Protein AF-0000000087147396 (afdb_homodimer)

InterPro domains:
  IPR011051 RmlC-like cupin domain superfamily [SSF51182] (15-104)
  IPR013096 Cupin 2, conserved barrel [PF07883] (33-96)
  IPR014710 RmlC-like jelly roll fold [G3DSA:2.60.120.10] (2-107)
  IPR052535 Bacilysin biosynthesis H2HPP isomerase [PTHR40112] (6-110)

Radius of gyration: 16.82 Å; Cα contacts (8 Å, |Δi|>4): 663; chains: 2; bounding box: 33×48×41 Å

Sequence (226 aa):
MRRISDETADGDEVADGVYLADLASGERASMKHWRVEPGATLPVHRHDNEQIGYMIRGTLTAITEDEEVTLRPGDSYLFTSDELHGAENRGDEPAVGIGVLSPPRSEPDWKQSMRRISDETADGDEVADGVYLADLASGERASMKHWRVEPGATLPVHRHDNEQIGYMIRGTLTAITEDEEVTLRPGDSYLFTSDELHGAENRGDEPAVGIGVLSPPRSEPDWKQS

Nearest PDB structures (foldseek):
  9bwf-assembly1_A  TM=9.672E-01  e=4.923E-10  metagenome
  5wse-assembly1_D  TM=9.258E-01  e=8.761E-10  Thermotoga maritima MSB8
  8hjx-assembly1_B  TM=9.248E-01  e=7.104E-10  Thermotoga maritima MSB8
  7zyb-assembly1_A  TM=9.301E-01  e=3.248E-09  Bacteroides eggerthii DSM 20697
  2pfw-assembly1_B  TM=8.927E-01  e=4.687E-09  Shewanella frigidimarina NCIMB 400

Solvent-accessible surface area (backbone atoms only — not comparable to full-atom values): 11267 Å² total; per-residue (Å²): 122,47,77,33,41,59,84,75,33,68,63,41,75,67,41,75,52,27,32,42,18,67,44,31,66,60,90,57,31,21,31,33,40,38,38,32,30,52,71,20,53,48,71,71,45,65,45,79,37,29,35,41,34,41,32,64,37,45,41,37,34,37,35,42,89,85,46,74,44,81,42,39,56,44,25,19,27,30,40,55,58,56,46,54,38,27,32,35,18,84,48,89,48,54,20,31,33,39,37,33,23,35,53,49,64,78,78,73,64,71,61,77,104,122,47,76,33,41,59,85,76,34,68,62,43,75,67,40,73,52,27,33,42,18,68,47,31,66,59,89,58,32,22,33,32,38,37,38,32,33,52,69,20,54,47,72,73,44,66,46,80,36,29,35,42,34,39,31,66,36,47,40,35,34,37,35,44,88,87,47,75,45,82,42,39,56,45,26,19,28,30,39,56,55,55,46,54,37,26,32,34,18,86,49,89,49,55,20,32,33,40,38,34,23,34,52,46,65,73,78,72,64,71,60,75,106

Foldseek 3Di:
DDFDDPVPFDWDDLFDQKTKTWTDADQWKTKIKIKHAAFGKFDKDFAQWKKKKAWQQAWKWKDFPVDIDIDHHGDMDIDHHGTIIMMHRNDHGMTIIMMMITPYDDDDVVSVD/DDFDDPVPFDWDDLFDQKTWTWTDADQWKTKIKIKHAAFGKFDKDFAQWKKKKAWQQAWKWKDFPVDIDIDHHGDMDIDHHGTIIMMHRNDHGMTIIMMMITPYDDDDVSSVD

pLDDT: mean 93.17, std 12.56, range [31.31, 98.94]

Organism: NCBI:txid1816183

Secondary structure (DSSP, 8-state):
-EEEETTTSPPEEEETTEEEEEEEE-SS-EEEEEEE-TT-EEEEE--SSEEEEEEEES-EEEEESS-EEEE-TTEEEEEPTT--EEEE--SSS-EEEEEEEES---S-GGGG-/-EEEETTTSPPEEEETTEEEEEEEE-SS-EEEEEEE-TT-EEEEE--SSEEEEEEEES-EEEEESS-EEEE-TTEEEEEPTT--EEEE--SSS-EEEEEEEES---S-GGGG-

Structure (mmCIF, N/CA/C/O backbo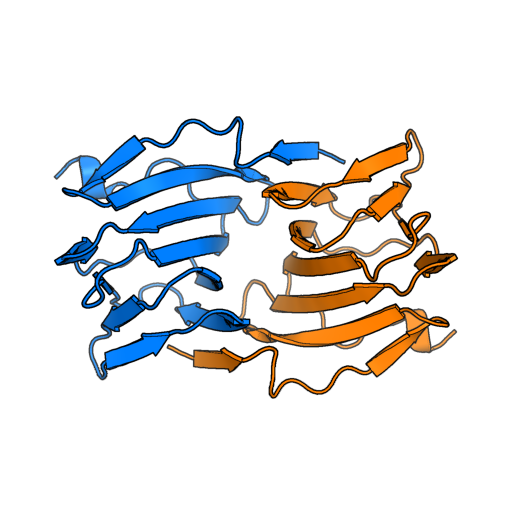ne):
data_AF-0000000087147396-model_v1
#
loop_
_entity.id
_entity.type
_entity.pdbx_description
1 polymer 'Cupin domain-containing protein'
#
loop_
_atom_site.group_PDB
_atom_site.id
_atom_site.type_symbol
_atom_site.label_atom_id
_atom_site.label_alt_id
_atom_site.label_comp_id
_atom_site.label_asym_id
_atom_site.label_entity_id
_atom_site.label_seq_id
_atom_site.pdbx_PDB_ins_code
_atom_site.Cartn_x
_atom_site.Cartn_y
_atom_site.Cartn_z
_atom_site.occupancy
_atom_site.B_iso_or_equiv
_atom_site.auth_seq_id
_atom_site.auth_comp_id
_atom_site.auth_asym_id
_atom_site.auth_atom_id
_atom_site.pdbx_PDB_model_num
ATOM 1 N N . MET A 1 1 ? -9.75 -14.055 -2.354 1 92.81 1 MET A N 1
ATOM 2 C CA . MET A 1 1 ? -9.227 -12.734 -2.693 1 92.81 1 MET A CA 1
ATOM 3 C C . MET A 1 1 ? -10.359 -11.719 -2.812 1 92.81 1 MET A C 1
ATOM 5 O O . MET A 1 1 ? -11.438 -12.031 -3.322 1 92.81 1 MET A O 1
ATOM 9 N N . ARG A 1 2 ? -10.172 -10.508 -2.266 1 93.62 2 ARG A N 1
ATOM 10 C CA . ARG A 1 2 ? -11.062 -9.367 -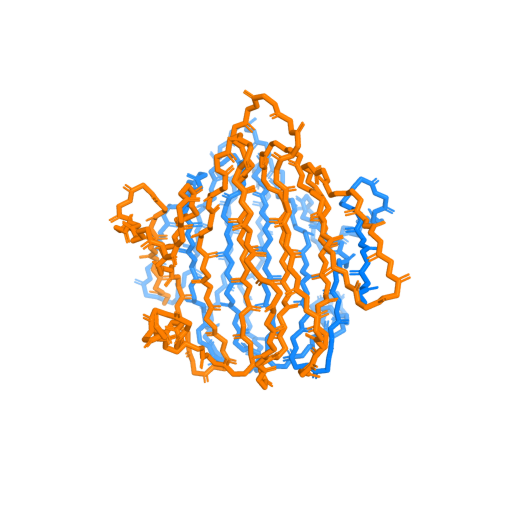2.457 1 93.62 2 ARG A CA 1
ATOM 11 C C . ARG A 1 2 ? -10.352 -8.242 -3.205 1 93.62 2 ARG A C 1
ATOM 13 O O . ARG A 1 2 ? -9.195 -7.926 -2.91 1 93.62 2 ARG A O 1
ATOM 20 N N . ARG A 1 3 ? -11.047 -7.703 -4.242 1 96.06 3 ARG A N 1
ATOM 21 C CA . ARG A 1 3 ? -10.469 -6.645 -5.066 1 96.06 3 ARG A CA 1
ATOM 22 C C . ARG A 1 3 ? -11.32 -5.383 -5.012 1 96.06 3 ARG A C 1
ATOM 24 O O . ARG A 1 3 ? -12.547 -5.449 -5.102 1 96.06 3 ARG A O 1
ATOM 31 N N . ILE A 1 4 ? -10.742 -4.25 -4.848 1 96 4 ILE A N 1
ATOM 32 C CA . ILE A 1 4 ? -11.391 -2.945 -4.91 1 96 4 ILE A CA 1
ATOM 33 C C . ILE A 1 4 ? -10.531 -1.982 -5.73 1 96 4 ILE A C 1
ATOM 35 O O . ILE A 1 4 ? -9.344 -1.824 -5.461 1 96 4 ILE A O 1
ATOM 39 N N . SER A 1 5 ? -11.094 -1.315 -6.68 1 98 5 SER A N 1
ATOM 40 C CA . SER A 1 5 ? -10.391 -0.345 -7.516 1 98 5 SER A CA 1
ATOM 41 C C . SER A 1 5 ? -10.508 1.063 -6.945 1 98 5 SER A C 1
ATOM 43 O O . SER A 1 5 ? -11.57 1.451 -6.445 1 98 5 SER A O 1
ATOM 45 N N . ASP A 1 6 ? -9.406 1.832 -7.098 1 95.56 6 ASP A N 1
ATOM 46 C CA . ASP A 1 6 ? -9.477 3.211 -6.621 1 95.56 6 ASP A CA 1
ATOM 47 C C . ASP A 1 6 ? -10.367 4.059 -7.531 1 95.56 6 ASP A C 1
ATOM 49 O O . ASP A 1 6 ? -10.812 5.137 -7.137 1 95.56 6 ASP A O 1
ATOM 53 N N . GLU A 1 7 ? -10.664 3.559 -8.711 1 93.81 7 GLU A N 1
ATOM 54 C CA . GLU A 1 7 ? -11.562 4.266 -9.617 1 93.81 7 GLU A CA 1
ATOM 55 C C . GLU A 1 7 ? -13 4.219 -9.117 1 93.81 7 GLU A C 1
ATOM 57 O O . GLU A 1 7 ? -13.781 5.145 -9.359 1 93.81 7 GLU A O 1
ATOM 62 N N . THR A 1 8 ? -13.297 3.107 -8.453 1 90.44 8 THR A N 1
ATOM 63 C CA . THR A 1 8 ? -14.688 2.922 -8.055 1 90.44 8 THR A CA 1
ATOM 64 C C . THR A 1 8 ? -14.883 3.289 -6.582 1 90.44 8 THR A C 1
ATOM 66 O O . THR A 1 8 ? -16.016 3.361 -6.098 1 90.44 8 THR A O 1
ATOM 69 N N . ALA A 1 9 ? -13.789 3.406 -5.891 1 89.81 9 ALA A N 1
ATOM 70 C CA . ALA A 1 9 ? -13.891 3.77 -4.477 1 89.81 9 ALA A CA 1
ATOM 71 C C . ALA A 1 9 ? -14.336 5.219 -4.316 1 89.81 9 ALA A C 1
ATOM 73 O O . ALA A 1 9 ? -13.812 6.113 -4.988 1 89.81 9 ALA A O 1
ATOM 74 N N . ASP A 1 10 ? -15.344 5.48 -3.586 1 85.62 10 ASP A N 1
ATOM 75 C CA . ASP A 1 10 ? -15.844 6.824 -3.322 1 85.62 10 ASP A CA 1
ATOM 76 C C . ASP A 1 10 ? -14.969 7.547 -2.301 1 85.62 10 ASP A C 1
ATOM 78 O O . ASP A 1 10 ? -14.852 7.109 -1.153 1 85.62 10 ASP A O 1
ATOM 82 N N . GLY A 1 11 ? -14.414 8.602 -2.756 1 90.31 11 GLY A N 1
ATOM 83 C CA . GLY A 1 11 ? -13.617 9.398 -1.835 1 90.31 11 GLY A CA 1
ATOM 84 C C . GLY A 1 11 ? -14.422 10.438 -1.086 1 90.31 11 GLY A C 1
ATOM 85 O O . GLY A 1 11 ? -15.344 11.039 -1.646 1 90.31 11 GLY A O 1
ATOM 86 N N . ASP A 1 12 ? -14.195 10.555 0.218 1 92.25 12 ASP A N 1
ATOM 87 C CA . ASP A 1 12 ? -14.773 11.617 1.041 1 92.25 12 ASP A CA 1
ATOM 88 C C . ASP A 1 12 ? -13.75 12.711 1.326 1 92.25 12 ASP A C 1
ATOM 90 O O . ASP A 1 12 ? -12.586 12.422 1.601 1 92.25 12 ASP A O 1
ATOM 94 N N . GLU A 1 13 ? -14.219 13.922 1.196 1 94.19 13 GLU A N 1
ATOM 95 C CA . GLU A 1 13 ? -13.352 15.008 1.635 1 94.19 13 GLU A CA 1
ATOM 96 C C . GLU A 1 13 ? -13.266 15.07 3.158 1 94.19 13 GLU A C 1
ATOM 98 O O . GLU A 1 13 ? -14.273 15.305 3.832 1 94.19 13 GLU A O 1
ATOM 103 N N . VAL A 1 14 ? -12.141 14.914 3.713 1 91.44 14 VAL A N 1
ATOM 104 C CA . VAL A 1 14 ? -11.992 14.805 5.16 1 91.44 14 VAL A CA 1
ATOM 105 C C . VAL A 1 14 ? -11.406 16.094 5.719 1 91.44 14 VAL A C 1
ATOM 107 O O . VAL A 1 14 ? -11.406 16.312 6.934 1 91.44 14 VAL A O 1
ATOM 110 N N . ALA A 1 15 ? -10.836 16.906 4.961 1 92.81 15 ALA A N 1
ATOM 111 C CA . ALA A 1 15 ? -10.367 18.281 5.16 1 92.81 15 ALA A CA 1
ATOM 112 C C . ALA A 1 15 ? -10.391 19.062 3.85 1 92.81 15 ALA A C 1
ATOM 114 O O . ALA A 1 15 ? -10.508 18.469 2.77 1 92.81 15 ALA A O 1
ATOM 115 N N . ASP A 1 16 ? -10.391 20.312 3.938 1 95.5 16 ASP A N 1
ATOM 116 C CA . ASP A 1 16 ? -10.43 21.109 2.715 1 95.5 16 ASP A CA 1
ATOM 117 C C . ASP A 1 16 ? -9.352 20.656 1.731 1 95.5 16 ASP A C 1
ATOM 119 O O . ASP A 1 16 ? -8.156 20.797 2.012 1 95.5 16 ASP A O 1
ATOM 123 N N . GLY A 1 17 ? -9.75 20 0.64 1 97.19 17 GLY A N 1
ATOM 124 C CA . GLY A 1 17 ? -8.82 19.609 -0.401 1 97.19 17 GLY A CA 1
ATOM 125 C C . GLY A 1 17 ? -8.133 18.281 -0.116 1 97.19 17 GLY A C 1
ATOM 126 O O . GLY A 1 17 ? -7.156 17.922 -0.774 1 97.19 17 GLY A O 1
ATOM 127 N N . VAL A 1 18 ? -8.586 17.594 0.923 1 96.88 18 VAL A N 1
ATOM 128 C CA . VAL A 1 18 ? -8.031 16.297 1.281 1 96.88 18 VAL A CA 1
ATOM 129 C C . VAL A 1 18 ? -9.102 15.227 1.161 1 96.88 18 VAL A C 1
ATOM 131 O O . VAL A 1 18 ? -10.148 15.305 1.811 1 96.88 18 VAL A O 1
ATOM 134 N N . TYR A 1 19 ? -8.836 14.242 0.351 1 95.81 19 TYR A N 1
ATOM 135 C CA . TYR A 1 19 ? -9.805 13.188 0.075 1 95.81 19 TYR A CA 1
ATOM 136 C C . TYR A 1 19 ? -9.266 11.828 0.493 1 95.81 19 TYR A C 1
ATOM 138 O O . TYR A 1 19 ? -8.078 11.539 0.317 1 95.81 19 TYR A O 1
ATOM 146 N N . LEU A 1 20 ? -10.156 11.008 1.027 1 95.81 20 LEU A N 1
ATOM 147 C CA . LEU A 1 20 ? -9.828 9.656 1.482 1 95.81 20 LEU A CA 1
ATOM 148 C C . LEU A 1 20 ? -10.867 8.656 0.994 1 95.81 20 LEU A C 1
ATOM 150 O O . LEU A 1 20 ? -12.07 8.922 1.041 1 95.81 20 LEU A O 1
ATOM 154 N N . ALA A 1 21 ? -10.43 7.598 0.416 1 95.5 21 ALA A N 1
ATOM 155 C CA . ALA A 1 21 ? -11.297 6.5 0.008 1 95.5 21 ALA A CA 1
ATOM 156 C C . ALA A 1 21 ? -10.844 5.18 0.622 1 95.5 21 ALA A C 1
ATOM 158 O O . ALA A 1 21 ? -9.641 4.91 0.71 1 95.5 21 ALA A O 1
ATOM 159 N N . ASP A 1 22 ? -11.797 4.387 1.003 1 95.5 22 ASP A N 1
ATOM 160 C CA . ASP A 1 22 ? -11.492 3.049 1.493 1 95.5 22 ASP A CA 1
ATOM 161 C C . ASP A 1 22 ? -11.172 2.102 0.339 1 95.5 22 ASP A C 1
ATOM 163 O O . ASP A 1 22 ? -11.914 2.043 -0.646 1 95.5 22 ASP A O 1
ATOM 167 N N . LEU A 1 23 ? -10.094 1.388 0.467 1 97 23 LEU A N 1
ATOM 168 C CA . LEU A 1 23 ? -9.773 0.309 -0.46 1 97 23 LEU A CA 1
ATOM 169 C C . LEU A 1 23 ? -9.805 -1.043 0.246 1 97 23 LEU A C 1
ATOM 171 O O . LEU A 1 23 ? -10.711 -1.308 1.044 1 97 23 LEU A O 1
ATOM 175 N N . ALA A 1 24 ? -8.953 -1.995 -0.121 1 97.06 24 ALA A N 1
ATOM 176 C CA . ALA A 1 24 ? -8.977 -3.332 0.468 1 97.06 24 ALA A CA 1
ATOM 177 C C . ALA A 1 24 ? -8.758 -3.27 1.978 1 97.06 24 ALA A C 1
ATOM 179 O O . ALA A 1 24 ? -7.902 -2.527 2.459 1 97.06 24 ALA A O 1
ATOM 180 N N . SER A 1 25 ? -9.547 -4 2.729 1 96.31 25 SER A N 1
ATOM 181 C CA . SER A 1 25 ? -9.492 -4.051 4.184 1 96.31 25 SER A CA 1
ATOM 182 C C . SER A 1 25 ? -9.625 -5.48 4.695 1 96.31 25 SER A C 1
ATOM 184 O O . SER A 1 25 ? -10.5 -6.227 4.246 1 96.31 25 SER A O 1
ATOM 186 N N . GLY A 1 26 ? -8.695 -5.832 5.555 1 96.88 26 GLY A N 1
ATOM 187 C CA . GLY A 1 26 ? -8.742 -7.145 6.18 1 96.88 26 GLY A CA 1
ATOM 188 C C . GLY A 1 26 ? -8.867 -7.082 7.691 1 96.88 26 GLY A C 1
ATOM 189 O O . GLY A 1 26 ? -9.359 -6.094 8.234 1 96.88 26 GLY A O 1
ATOM 190 N N . GLU A 1 27 ? -8.555 -8.156 8.344 1 96.62 27 GLU A N 1
ATOM 191 C CA . GLU A 1 27 ? -8.656 -8.258 9.797 1 96.62 27 GLU A CA 1
ATOM 192 C C . GLU A 1 27 ? -7.477 -7.562 10.477 1 96.62 27 GLU A C 1
ATOM 194 O O . GLU A 1 27 ? -7.602 -7.07 11.602 1 96.62 27 GLU A O 1
ATOM 199 N N . ARG A 1 28 ? -6.371 -7.41 9.773 1 97.62 28 ARG A N 1
ATOM 200 C CA . ARG A 1 28 ? -5.148 -6.961 10.43 1 97.62 28 ARG A CA 1
ATOM 201 C C . ARG A 1 28 ? -4.746 -5.57 9.945 1 97.62 28 ARG A C 1
ATOM 203 O O . ARG A 1 28 ? -4.031 -4.848 10.641 1 97.62 28 ARG A O 1
ATOM 210 N N . ALA A 1 29 ? -5.203 -5.191 8.805 1 97.62 29 ALA A N 1
ATOM 211 C CA . ALA A 1 29 ? -4.859 -3.893 8.234 1 97.62 29 ALA A CA 1
ATOM 212 C C . ALA A 1 29 ? -5.93 -3.43 7.242 1 97.62 29 ALA A C 1
ATOM 214 O O . ALA A 1 29 ? -6.738 -4.23 6.773 1 97.62 29 ALA A O 1
ATOM 215 N N . SER A 1 30 ? -5.973 -2.16 6.988 1 97.62 30 SER A N 1
ATOM 216 C CA . SER A 1 30 ? -6.844 -1.576 5.973 1 97.62 30 SER A CA 1
ATOM 217 C C . SER A 1 30 ? -6.09 -0.555 5.121 1 97.62 30 SER A C 1
ATOM 219 O O . SER A 1 30 ? -5.242 0.178 5.633 1 97.62 30 SER A O 1
ATOM 221 N N . MET A 1 31 ? -6.441 -0.535 3.824 1 97.88 31 MET A N 1
ATOM 222 C CA . MET A 1 31 ? -5.797 0.386 2.893 1 97.88 31 MET A CA 1
ATOM 223 C C . MET A 1 31 ? -6.719 1.553 2.555 1 97.88 31 MET A C 1
ATOM 225 O O . MET A 1 31 ? -7.91 1.358 2.322 1 97.88 31 MET A O 1
ATOM 229 N N . LYS A 1 32 ? -6.117 2.693 2.521 1 97.19 32 LYS A N 1
ATOM 230 C CA . LYS A 1 32 ? -6.789 3.908 2.07 1 97.19 32 LYS A CA 1
ATOM 231 C C . LYS A 1 32 ? -6.09 4.504 0.854 1 97.19 32 LYS A C 1
ATOM 233 O O . LYS A 1 32 ? -4.863 4.449 0.748 1 97.19 32 LYS A O 1
ATOM 238 N N . HIS A 1 33 ? -6.895 5.004 -0.01 1 97.38 33 HIS A N 1
ATOM 239 C CA . HIS A 1 33 ? -6.43 5.887 -1.072 1 97.38 33 HIS A CA 1
ATOM 240 C C . HIS A 1 33 ? -6.637 7.352 -0.701 1 97.38 33 HIS A C 1
ATOM 242 O O . HIS A 1 33 ? -7.734 7.742 -0.294 1 97.38 33 HIS A O 1
ATOM 248 N N . TRP A 1 34 ? -5.594 8.133 -0.804 1 97.31 34 TRP A N 1
ATOM 249 C CA . TRP A 1 34 ? -5.77 9.539 -0.462 1 97.31 34 TRP A CA 1
ATOM 250 C C . TRP A 1 34 ? -5.285 10.438 -1.595 1 97.31 34 TRP A C 1
ATOM 252 O O . TRP A 1 34 ? -4.406 10.055 -2.371 1 97.31 34 TRP A O 1
ATOM 262 N N . ARG A 1 35 ? -5.84 11.555 -1.658 1 98.06 35 ARG A N 1
ATOM 263 C CA . ARG A 1 35 ? -5.504 12.633 -2.588 1 98.06 35 ARG A CA 1
ATOM 264 C C . ARG A 1 35 ? -5.5 13.984 -1.883 1 98.06 35 ARG A C 1
ATOM 266 O O . ARG A 1 35 ? -6.453 14.328 -1.181 1 98.06 35 ARG A O 1
ATOM 273 N N . VAL A 1 36 ? -4.473 14.695 -2.02 1 98.31 36 VAL A N 1
ATOM 274 C CA . VAL A 1 36 ? -4.32 16.031 -1.435 1 98.31 36 VAL A CA 1
ATOM 275 C C . VAL A 1 36 ? -4.133 17.062 -2.541 1 98.31 36 VAL A C 1
ATOM 277 O O . VAL A 1 36 ? -3.145 17.016 -3.279 1 98.31 36 VAL A O 1
ATOM 280 N N . GLU A 1 37 ? -5.027 18 -2.652 1 98.69 37 GLU A N 1
ATOM 281 C CA . GLU A 1 37 ? -4.992 19.016 -3.701 1 98.69 37 GLU A CA 1
ATOM 282 C C . GLU A 1 37 ? -3.871 20.031 -3.457 1 98.69 37 GLU A C 1
ATOM 284 O O . GLU A 1 37 ? -3.391 20.172 -2.33 1 98.69 37 GLU A O 1
ATOM 289 N N . PRO A 1 38 ? -3.471 20.672 -4.559 1 98.81 38 PRO A N 1
ATOM 290 C CA . PRO A 1 38 ? -2.471 21.734 -4.379 1 98.81 38 PRO A CA 1
ATOM 291 C C . PRO A 1 38 ? -2.863 22.75 -3.301 1 98.81 38 PRO A C 1
ATOM 293 O O . PRO A 1 38 ? -4 23.219 -3.283 1 98.81 38 PRO A O 1
ATOM 296 N N . GLY A 1 39 ? -1.974 22.953 -2.381 1 98.56 39 GLY A N 1
ATOM 297 C CA . GLY A 1 39 ? -2.193 23.953 -1.349 1 98.56 39 GLY A CA 1
ATOM 298 C C . GLY A 1 39 ? -2.916 23.406 -0.132 1 98.56 39 GLY A C 1
ATOM 299 O O . GLY A 1 39 ? -2.992 24.078 0.903 1 98.56 39 GLY A O 1
ATOM 300 N N . ALA A 1 40 ? -3.455 22.234 -0.18 1 98.38 40 ALA A N 1
ATOM 301 C CA . ALA A 1 40 ? -4.23 21.656 0.915 1 98.38 40 ALA A CA 1
ATOM 302 C C . ALA A 1 40 ? -3.312 21.094 1.999 1 98.38 40 ALA A C 1
ATOM 304 O O . ALA A 1 40 ? -2.154 20.766 1.734 1 98.38 40 ALA A O 1
ATOM 305 N N . THR A 1 41 ? -3.834 21 3.195 1 96.44 41 THR A N 1
ATOM 306 C CA . THR A 1 41 ? -3.104 20.516 4.367 1 96.44 41 THR A CA 1
ATOM 307 C C . THR A 1 41 ? -3.889 19.422 5.086 1 96.44 41 THR A C 1
ATOM 309 O O . THR A 1 41 ? -5.09 19.562 5.316 1 96.44 41 THR A O 1
ATOM 312 N N . LEU A 1 42 ? -3.209 18.297 5.309 1 94.5 42 LEU A N 1
ATOM 313 C CA . LEU A 1 42 ? -3.693 17.344 6.297 1 94.5 42 LEU A CA 1
ATOM 314 C C . LEU A 1 42 ? -3.268 17.75 7.703 1 94.5 42 LEU A C 1
ATOM 316 O O . LEU A 1 42 ? -2.074 17.781 8.008 1 94.5 42 LEU A O 1
ATOM 320 N N . PRO A 1 43 ? -4.223 18.047 8.547 1 91.5 43 PRO A N 1
ATOM 321 C CA . PRO A 1 43 ? -3.857 18.531 9.883 1 91.5 43 PRO A CA 1
ATOM 322 C C . PRO A 1 43 ? -3.047 17.5 10.672 1 91.5 43 PRO A C 1
ATOM 324 O O . PRO A 1 43 ? -3.273 16.297 10.547 1 91.5 43 PRO A O 1
ATOM 327 N N . VAL A 1 44 ? -2.209 18.016 11.477 1 92.75 44 VAL A N 1
ATOM 328 C CA . VAL A 1 44 ? -1.421 17.156 12.352 1 92.75 44 VAL A CA 1
ATOM 329 C C . VAL A 1 44 ? -2.344 16.422 13.32 1 92.75 44 VAL A C 1
ATOM 331 O O . VAL A 1 44 ? -3.238 17.031 13.914 1 92.75 44 VAL A O 1
ATOM 334 N N . HIS A 1 45 ? -2.15 15.125 13.469 1 92.69 45 HIS A N 1
ATOM 335 C CA . HIS A 1 45 ? -2.955 14.258 14.32 1 92.69 45 HIS A CA 1
ATOM 336 C C . HIS A 1 45 ? -2.17 13.023 14.742 1 92.69 45 HIS A C 1
ATOM 338 O O . HIS A 1 45 ? -1.007 12.859 14.367 1 92.69 45 HIS A O 1
ATOM 344 N N . ARG A 1 46 ? -2.781 12.234 15.609 1 92.31 46 ARG A N 1
ATOM 345 C CA . ARG A 1 46 ? -2.191 10.953 15.969 1 92.31 46 ARG A CA 1
ATOM 346 C C . ARG A 1 46 ? -3.264 9.875 16.078 1 92.31 46 ARG A C 1
ATOM 348 O O . ARG A 1 46 ? -4.449 10.18 16.234 1 92.31 46 ARG A O 1
ATOM 355 N N . HIS A 1 47 ? -2.875 8.75 15.891 1 92.81 47 HIS A N 1
ATOM 356 C CA . HIS A 1 47 ? -3.715 7.574 16.078 1 92.81 47 HIS A CA 1
ATOM 357 C C . HIS A 1 47 ? -2.885 6.363 16.5 1 92.81 47 HIS A C 1
ATOM 359 O O . HIS A 1 47 ? -1.657 6.375 16.375 1 92.81 47 HIS A O 1
ATOM 365 N N . ASP A 1 48 ? -3.6 5.359 17.062 1 94.06 48 ASP A N 1
ATOM 366 C CA . ASP A 1 48 ? -2.914 4.195 17.609 1 94.06 48 ASP A CA 1
ATOM 367 C C . ASP A 1 48 ? -2.473 3.238 16.5 1 94.06 48 ASP A C 1
ATOM 369 O O . ASP A 1 48 ? -1.691 2.316 16.75 1 94.06 48 ASP A O 1
ATOM 373 N N . ASN A 1 49 ? -2.832 3.475 15.32 1 96.56 49 ASN A N 1
ATOM 374 C CA . ASN A 1 49 ? -2.457 2.615 14.203 1 96.56 49 ASN A CA 1
ATOM 375 C C . ASN A 1 49 ? -1.023 2.879 13.75 1 96.56 49 ASN A C 1
ATOM 377 O O . ASN A 1 49 ? -0.565 4.023 13.758 1 96.56 49 ASN A O 1
ATOM 381 N N . GLU A 1 50 ? -0.361 1.826 13.477 1 97.88 50 GLU A N 1
ATOM 382 C CA . GLU A 1 50 ? 0.809 1.964 12.609 1 97.88 50 GLU A CA 1
ATOM 383 C C . GLU A 1 50 ? 0.401 2.244 11.172 1 97.88 50 GLU A C 1
ATOM 385 O O . GLU A 1 50 ? -0.538 1.632 10.656 1 97.88 50 GLU A O 1
ATOM 390 N N . GLN A 1 51 ? 1.04 3.186 10.562 1 97.94 51 GLN A N 1
ATOM 391 C CA . GLN A 1 51 ? 0.68 3.539 9.195 1 97.94 51 GLN A CA 1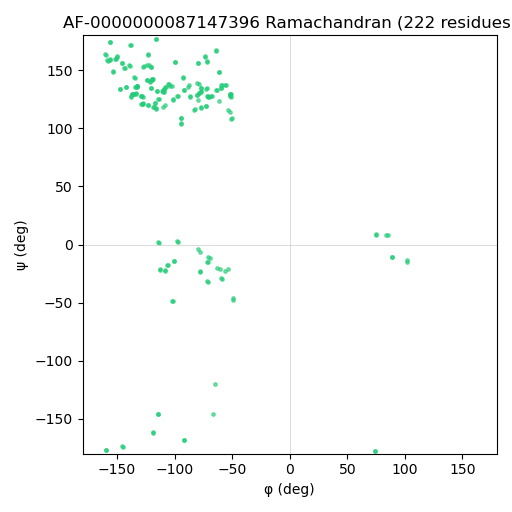
ATOM 392 C C . GLN A 1 51 ? 1.88 3.414 8.266 1 97.94 51 GLN A C 1
ATOM 394 O O . GLN A 1 51 ? 2.914 4.047 8.484 1 97.94 51 GLN A O 1
ATOM 399 N N . ILE A 1 52 ? 1.802 2.549 7.234 1 98.56 52 ILE A N 1
ATOM 400 C CA . ILE A 1 52 ? 2.762 2.428 6.145 1 98.56 52 ILE A CA 1
ATOM 401 C C . ILE A 1 52 ? 2.145 2.961 4.852 1 98.56 52 ILE A C 1
ATOM 403 O O . ILE A 1 52 ? 1 2.641 4.523 1 98.56 52 ILE A O 1
ATOM 407 N N . GLY A 1 53 ? 2.891 3.783 4.109 1 98.75 53 GLY A N 1
ATOM 408 C CA . GLY A 1 53 ? 2.314 4.379 2.916 1 98.75 53 GLY A CA 1
ATOM 409 C C . GLY A 1 53 ? 3.273 4.406 1.74 1 98.75 53 GLY A C 1
ATOM 410 O O . GLY A 1 53 ? 4.434 4.02 1.871 1 98.75 53 GLY A O 1
ATOM 411 N N . TYR A 1 54 ? 2.764 4.777 0.615 1 98.94 54 TYR A N 1
ATOM 412 C CA . TYR A 1 54 ? 3.479 4.812 -0.655 1 98.94 54 TYR A CA 1
ATOM 413 C C . TYR A 1 54 ? 2.963 5.945 -1.539 1 98.94 54 TYR A C 1
ATOM 415 O O . TYR A 1 54 ? 1.751 6.125 -1.679 1 98.94 54 TYR A O 1
ATOM 423 N N . MET A 1 55 ? 3.879 6.719 -2.145 1 98.94 55 MET A N 1
ATOM 424 C CA . MET A 1 55 ? 3.545 7.82 -3.045 1 98.94 55 MET A CA 1
ATOM 425 C C . MET A 1 55 ? 3.357 7.316 -4.473 1 98.94 55 MET A C 1
ATOM 427 O O . MET A 1 55 ? 4.23 6.641 -5.016 1 98.94 55 MET A O 1
ATOM 431 N N . ILE A 1 56 ? 2.238 7.66 -5.031 1 98.56 56 ILE A N 1
ATOM 432 C CA . ILE A 1 56 ? 1.925 7.215 -6.387 1 98.56 56 ILE A CA 1
ATOM 433 C C . ILE A 1 56 ? 2.174 8.352 -7.375 1 98.56 56 ILE A C 1
ATOM 435 O O . ILE A 1 56 ? 2.799 8.148 -8.422 1 98.56 56 ILE A O 1
ATOM 439 N N . ARG A 1 57 ? 1.655 9.516 -7.051 1 98.19 57 ARG A N 1
ATOM 440 C CA . ARG A 1 57 ? 1.754 10.68 -7.918 1 98.19 57 ARG A CA 1
ATOM 441 C C . ARG A 1 57 ? 1.936 11.953 -7.098 1 98.19 57 ARG A C 1
ATOM 443 O O . ARG A 1 57 ? 1.424 12.062 -5.984 1 98.19 57 ARG A O 1
ATOM 450 N N . GLY A 1 58 ? 2.619 12.969 -7.727 1 98.5 58 GLY A N 1
ATOM 451 C CA . GLY A 1 58 ? 2.785 14.266 -7.086 1 98.5 58 GLY A CA 1
ATOM 452 C C . GLY A 1 58 ? 3.797 14.25 -5.957 1 98.5 58 GLY A C 1
ATOM 453 O O . GLY A 1 58 ? 4.523 13.266 -5.781 1 98.5 58 GLY A O 1
ATOM 454 N N . THR A 1 59 ? 3.928 15.383 -5.344 1 98.62 59 THR A N 1
ATOM 455 C CA . THR A 1 59 ? 4.844 15.555 -4.223 1 98.62 59 THR A CA 1
ATOM 456 C C . THR A 1 59 ? 4.094 16.016 -2.977 1 98.62 59 THR A C 1
ATOM 458 O O . THR A 1 59 ? 3.148 16.797 -3.068 1 98.62 59 THR A O 1
ATOM 461 N N . LEU A 1 60 ? 4.496 15.469 -1.851 1 98.75 60 LEU A N 1
ATOM 462 C CA . LEU A 1 60 ? 3.861 15.773 -0.574 1 98.75 60 LEU A CA 1
ATOM 463 C C . LEU A 1 60 ? 4.906 16.047 0.501 1 98.75 60 LEU A C 1
ATOM 465 O O . LEU A 1 60 ? 5.91 15.344 0.594 1 98.75 60 LEU A O 1
ATOM 469 N N . THR A 1 61 ? 4.695 17.062 1.258 1 98.69 61 THR A N 1
ATOM 470 C CA . THR A 1 61 ? 5.551 17.312 2.414 1 98.69 61 THR A CA 1
ATOM 471 C C . THR A 1 61 ? 4.945 16.703 3.674 1 98.69 61 THR A C 1
ATOM 4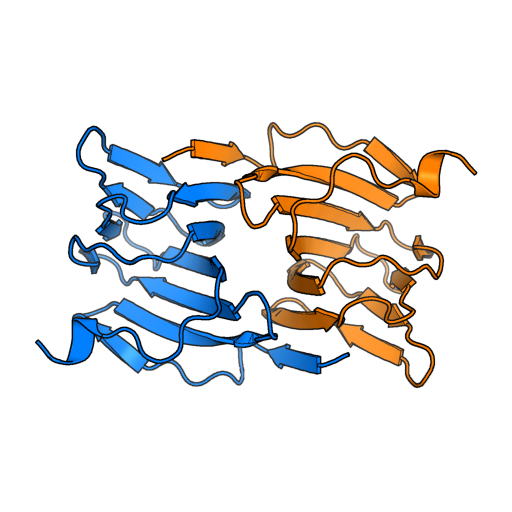73 O O . THR A 1 61 ? 3.912 17.172 4.164 1 98.69 61 THR A O 1
ATOM 476 N N . ALA A 1 62 ? 5.535 15.633 4.188 1 98.44 62 ALA A N 1
ATOM 477 C CA . ALA A 1 62 ? 5.141 15.07 5.477 1 98.44 62 ALA A CA 1
ATOM 478 C C . ALA A 1 62 ? 5.695 15.898 6.633 1 98.44 62 ALA A C 1
ATOM 480 O O . ALA A 1 62 ? 6.871 16.281 6.621 1 98.44 62 ALA A O 1
ATOM 481 N N . ILE A 1 63 ? 4.836 16.141 7.559 1 97.12 63 ILE A N 1
ATOM 482 C CA . ILE A 1 63 ? 5.195 16.953 8.711 1 97.12 63 ILE A CA 1
ATOM 483 C C . ILE A 1 63 ? 5.121 16.125 9.984 1 97.12 63 ILE A C 1
ATOM 485 O O . ILE A 1 63 ? 4.066 15.57 10.312 1 97.12 63 ILE A O 1
ATOM 489 N N . THR A 1 64 ? 6.242 15.961 10.633 1 96.31 64 THR A N 1
ATOM 490 C CA . THR A 1 64 ? 6.277 15.32 11.945 1 96.31 64 THR A CA 1
ATOM 491 C C . THR A 1 64 ? 6.754 16.297 13.016 1 96.31 64 THR A C 1
ATOM 493 O O . THR A 1 64 ? 6.961 17.484 12.734 1 96.31 64 THR A O 1
ATOM 496 N N . GLU A 1 65 ? 6.758 15.82 14.266 1 92.69 65 GLU A N 1
ATOM 497 C CA . GLU A 1 65 ? 7.188 16.688 15.359 1 92.69 65 GLU A CA 1
ATOM 498 C C . GLU A 1 65 ? 8.617 17.172 15.148 1 92.69 65 GLU A C 1
ATOM 500 O O . GLU A 1 65 ? 8.953 18.312 15.477 1 92.69 65 GLU A O 1
ATOM 505 N N . ASP A 1 66 ? 9.38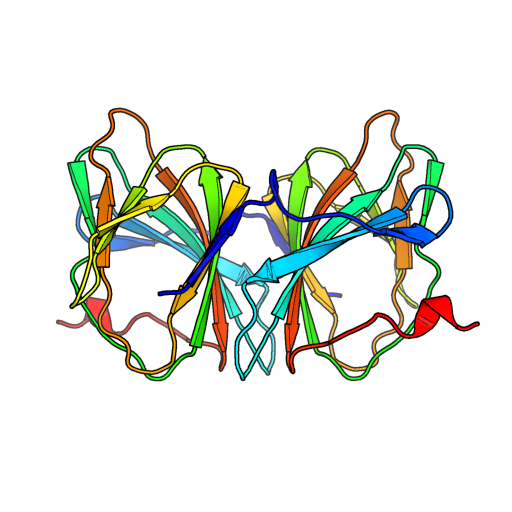3 16.344 14.469 1 90.81 66 ASP A N 1
ATOM 506 C CA . ASP A 1 66 ? 10.812 16.609 14.477 1 90.81 66 ASP A CA 1
ATOM 507 C C . ASP A 1 66 ? 11.289 17.125 13.117 1 90.81 66 ASP A C 1
ATOM 509 O O . ASP A 1 66 ? 12.359 17.719 13.016 1 90.81 66 ASP A O 1
ATOM 513 N N . GLU A 1 67 ? 10.523 16.812 12.125 1 95 67 GLU A N 1
ATOM 514 C CA . GLU A 1 67 ? 11.07 17.125 10.812 1 95 67 GLU A CA 1
ATOM 515 C C . GLU A 1 67 ? 9.969 17.203 9.758 1 95 67 GLU A C 1
ATOM 517 O O . GLU A 1 67 ? 8.828 16.828 10.016 1 95 67 GLU A O 1
ATOM 522 N N . GLU A 1 68 ? 10.352 17.844 8.609 1 96.88 68 GLU A N 1
ATOM 523 C CA . GLU A 1 68 ? 9.586 17.797 7.363 1 96.88 68 GLU A CA 1
ATOM 524 C C . GLU A 1 68 ? 10.32 16.984 6.297 1 96.88 68 GLU A C 1
ATOM 526 O O . GLU A 1 68 ? 11.523 17.172 6.09 1 96.88 68 GLU A O 1
ATOM 531 N N . VAL A 1 69 ? 9.633 16.141 5.684 1 97.5 69 VAL A N 1
ATOM 532 C CA . VAL A 1 69 ? 10.234 15.281 4.664 1 97.5 69 VAL A CA 1
ATOM 533 C C . VAL A 1 69 ? 9.414 15.359 3.377 1 97.5 69 VAL A C 1
ATOM 535 O O . VAL A 1 69 ? 8.195 15.203 3.398 1 97.5 69 VAL A O 1
ATOM 538 N N . THR A 1 70 ? 10.109 15.648 2.291 1 98.31 70 THR A N 1
ATOM 539 C CA . THR A 1 70 ? 9.438 15.625 0.997 1 98.31 70 THR A CA 1
ATOM 540 C C . THR A 1 70 ? 9.32 14.195 0.48 1 98.31 70 THR A C 1
ATOM 542 O O . THR A 1 70 ? 10.312 13.469 0.403 1 98.31 70 THR A O 1
ATOM 545 N N . LEU A 1 71 ? 8.125 13.852 0.115 1 98.56 71 LEU A N 1
ATOM 546 C CA . LEU A 1 71 ? 7.832 12.547 -0.458 1 98.56 71 LEU A CA 1
ATOM 547 C C . LEU A 1 71 ? 7.535 12.656 -1.949 1 98.56 71 LEU A C 1
ATOM 549 O O . LEU A 1 71 ? 6.797 13.547 -2.373 1 98.56 71 LEU A O 1
ATOM 553 N N . ARG A 1 72 ? 8.109 11.773 -2.688 1 98.56 72 ARG A N 1
ATOM 554 C CA . ARG A 1 72 ? 7.953 11.719 -4.137 1 98.56 72 ARG A CA 1
ATOM 555 C C . ARG A 1 72 ? 7.426 10.359 -4.582 1 98.56 72 ARG A C 1
ATOM 557 O O . ARG A 1 72 ? 7.461 9.398 -3.812 1 98.56 72 ARG A O 1
ATOM 564 N N . PRO A 1 73 ? 6.91 10.344 -5.875 1 98.5 73 PRO A N 1
ATOM 565 C CA . PRO A 1 73 ? 6.461 9.031 -6.352 1 98.5 73 PRO A CA 1
ATOM 566 C C . PRO A 1 73 ? 7.52 7.945 -6.176 1 98.5 73 PRO A C 1
ATOM 568 O O . PRO A 1 73 ? 8.688 8.156 -6.512 1 98.5 73 PRO A O 1
ATOM 571 N N . GLY A 1 74 ? 7.121 6.832 -5.574 1 98.5 74 GLY A N 1
ATOM 572 C CA . GLY A 1 74 ? 8.055 5.742 -5.34 1 98.5 74 GLY A CA 1
ATOM 573 C C . GLY A 1 74 ? 8.562 5.688 -3.91 1 98.5 74 GLY A C 1
ATOM 574 O O . GLY A 1 74 ? 9.125 4.68 -3.486 1 98.5 74 GLY A O 1
ATOM 575 N N . ASP A 1 75 ? 8.328 6.754 -3.182 1 98.75 75 ASP A N 1
ATOM 576 C CA . ASP A 1 75 ? 8.711 6.746 -1.772 1 98.75 75 ASP A CA 1
ATOM 577 C C . ASP A 1 75 ? 7.691 5.988 -0.928 1 98.75 75 ASP A C 1
ATOM 579 O O . ASP A 1 75 ? 6.488 6.223 -1.045 1 98.75 75 ASP A O 1
ATOM 583 N N . SER A 1 76 ? 8.164 5.074 -0.102 1 98.81 76 SER A N 1
ATOM 584 C CA . SER A 1 76 ? 7.367 4.531 0.995 1 98.81 76 SER A CA 1
ATOM 585 C C . SER A 1 76 ? 7.719 5.199 2.318 1 98.81 76 SER A C 1
ATOM 587 O O . SER A 1 76 ? 8.789 5.801 2.451 1 98.81 76 SER A O 1
ATOM 589 N N . TYR A 1 77 ? 6.766 5.152 3.275 1 98.56 77 TYR A N 1
ATOM 590 C CA . TYR A 1 77 ? 6.992 5.77 4.574 1 98.56 77 TYR A CA 1
ATOM 591 C C . TYR A 1 77 ? 6.316 4.973 5.684 1 98.56 77 TYR A C 1
ATOM 593 O O . TYR A 1 77 ? 5.383 4.207 5.426 1 98.56 77 TYR A O 1
ATOM 601 N N . LEU A 1 78 ? 6.812 5.125 6.887 1 98.31 78 LEU A N 1
ATOM 602 C CA . LEU A 1 78 ? 6.285 4.504 8.102 1 98.31 78 LEU A CA 1
ATOM 603 C C . LEU A 1 78 ? 6.07 5.547 9.188 1 98.31 78 LEU A C 1
ATOM 605 O O . LEU A 1 78 ? 6.977 6.316 9.508 1 98.31 78 LEU A O 1
ATOM 609 N N . PHE A 1 79 ? 4.82 5.664 9.656 1 97.44 79 PHE A N 1
ATOM 610 C CA . PHE A 1 79 ? 4.531 6.289 10.945 1 97.44 79 PHE A CA 1
ATOM 611 C C . PHE A 1 79 ? 4.258 5.238 12.008 1 97.44 79 PHE A C 1
ATOM 613 O O . PHE A 1 79 ? 3.381 4.391 11.844 1 97.44 79 PHE A O 1
ATOM 620 N N . THR A 1 80 ? 5.031 5.332 13.078 1 96.94 80 THR A N 1
ATOM 621 C CA . THR A 1 80 ? 4.777 4.406 14.172 1 96.94 80 THR A CA 1
ATOM 622 C C . THR A 1 80 ? 3.504 4.785 14.922 1 96.94 80 THR A C 1
ATOM 624 O O . THR A 1 80 ? 2.98 5.887 14.75 1 96.94 80 THR A O 1
ATOM 627 N N . SER A 1 81 ? 2.963 3.836 15.68 1 96 81 SER A N 1
ATOM 628 C CA . SER A 1 81 ? 1.778 4.109 16.484 1 96 81 SER A CA 1
ATOM 629 C C . SER A 1 81 ? 1.973 5.355 17.344 1 96 81 SER A C 1
ATOM 631 O O . SER A 1 81 ? 3.029 5.535 17.953 1 96 81 SER A O 1
ATOM 633 N N . ASP A 1 82 ? 1 6.293 17.266 1 94.88 82 ASP A N 1
ATOM 634 C CA . ASP A 1 82 ? 0.866 7.488 18.094 1 94.88 82 ASP A CA 1
ATOM 635 C C . ASP A 1 82 ? 1.875 8.555 17.688 1 94.88 82 ASP A C 1
ATOM 637 O O . ASP A 1 82 ? 2.061 9.547 18.391 1 94.88 82 ASP A O 1
ATOM 641 N N . GLU A 1 83 ? 2.539 8.344 16.625 1 95.38 83 GLU A N 1
ATOM 642 C CA . GLU A 1 83 ? 3.42 9.391 16.109 1 95.38 83 GLU A CA 1
ATOM 643 C C . GLU A 1 83 ? 2.621 10.547 15.531 1 95.38 83 GLU A C 1
ATOM 645 O O . GLU A 1 83 ? 1.725 10.344 14.711 1 95.38 83 GLU A O 1
ATOM 650 N N . LEU A 1 84 ? 2.934 11.727 15.992 1 95.56 84 LEU A N 1
ATOM 651 C CA . LEU A 1 84 ? 2.289 12.914 15.445 1 95.56 84 LEU A CA 1
ATOM 652 C C . LEU A 1 84 ? 2.729 13.148 14 1 95.56 84 LEU A C 1
ATOM 654 O O . LEU A 1 84 ? 3.924 13.148 13.703 1 95.56 84 LEU A O 1
ATOM 658 N N . HIS A 1 85 ? 1.714 13.297 13.125 1 96.5 85 HIS A N 1
ATOM 659 C CA . HIS A 1 85 ? 2.068 13.516 11.727 1 96.5 85 HIS A CA 1
ATOM 660 C C . HIS A 1 85 ? 0.971 14.281 10.992 1 96.5 85 HIS A C 1
ATOM 662 O O . HIS A 1 85 ? -0.189 14.266 11.414 1 96.5 85 HIS A O 1
ATOM 668 N N . GLY A 1 86 ? 1.347 15.039 10.047 1 96.31 86 GLY A N 1
ATOM 669 C CA . GLY A 1 86 ? 0.536 15.75 9.07 1 96.31 86 GLY A CA 1
ATOM 670 C C . GLY A 1 86 ? 1.188 15.836 7.703 1 96.31 86 GLY A C 1
ATOM 671 O O . GLY A 1 86 ? 2.182 15.156 7.438 1 96.31 86 GLY A O 1
ATOM 672 N N . ALA A 1 87 ? 0.535 16.594 6.805 1 97.94 87 ALA A N 1
ATOM 673 C CA . ALA A 1 87 ? 1.117 16.719 5.469 1 97.94 87 ALA A CA 1
ATOM 674 C C . ALA A 1 87 ? 0.611 17.984 4.77 1 97.94 87 ALA A C 1
ATOM 676 O O . ALA A 1 87 ? -0.447 18.5 5.117 1 97.94 87 ALA A O 1
ATOM 677 N N . GLU A 1 88 ? 1.365 18.375 3.846 1 98.38 88 GLU A N 1
ATOM 678 C CA . GLU A 1 88 ? 1.022 19.531 3.01 1 98.38 88 GLU A CA 1
ATOM 679 C C . GLU A 1 88 ? 1.438 19.297 1.561 1 98.38 88 GLU A C 1
ATOM 681 O O . GLU A 1 88 ? 2.533 18.797 1.294 1 98.38 88 GLU A O 1
ATOM 686 N N . ASN A 1 89 ? 0.54 19.641 0.637 1 98.81 89 ASN A N 1
ATOM 687 C CA . ASN A 1 89 ? 0.912 19.688 -0.772 1 98.81 89 ASN A CA 1
ATOM 688 C C . ASN A 1 89 ? 1.33 21.094 -1.188 1 98.81 89 ASN A C 1
ATOM 690 O O . ASN A 1 89 ? 0.48 21.953 -1.451 1 98.81 89 ASN A O 1
ATOM 694 N N . ARG A 1 90 ? 2.572 21.25 -1.33 1 98.44 90 ARG A N 1
ATOM 695 C CA . ARG A 1 90 ? 3.125 22.578 -1.646 1 98.44 90 ARG A CA 1
ATOM 696 C C . ARG A 1 90 ? 3.379 22.719 -3.143 1 98.44 90 ARG A C 1
ATOM 698 O O . ARG A 1 90 ? 3.986 23.688 -3.586 1 98.44 90 ARG A O 1
ATOM 705 N N . GLY A 1 91 ? 3.018 21.688 -3.852 1 97.94 91 GLY A N 1
ATOM 706 C CA . GLY A 1 91 ? 3.188 21.703 -5.297 1 97.94 91 GLY A CA 1
ATOM 707 C C . GLY A 1 91 ? 1.969 22.219 -6.035 1 97.94 91 GLY A C 1
ATOM 708 O O . GLY A 1 91 ? 1.077 22.812 -5.43 1 97.94 91 GLY A O 1
ATOM 709 N N . ASP A 1 92 ? 1.945 22.031 -7.391 1 98.19 92 ASP A N 1
ATOM 710 C CA . ASP A 1 92 ? 0.894 22.594 -8.234 1 98.19 92 ASP A CA 1
ATOM 711 C C . ASP A 1 92 ? 0.049 21.484 -8.859 1 98.19 92 ASP A C 1
ATOM 713 O O . ASP A 1 92 ? -0.844 21.75 -9.664 1 98.19 92 ASP A O 1
ATOM 717 N N . GLU A 1 93 ? 0.363 20.297 -8.516 1 98.62 93 GLU A N 1
ATOM 718 C CA . GLU A 1 93 ? -0.435 19.141 -8.938 1 98.62 93 GLU A CA 1
ATOM 719 C C . GLU A 1 93 ? -0.915 18.328 -7.738 1 98.62 93 GLU A C 1
ATOM 721 O O . GLU A 1 93 ? -0.292 18.359 -6.676 1 98.62 93 GLU A O 1
ATOM 726 N N . PRO A 1 94 ? -1.991 17.625 -7.875 1 98.69 94 PRO A N 1
ATOM 727 C CA . PRO A 1 94 ? -2.441 16.781 -6.77 1 98.69 94 PRO A CA 1
ATOM 728 C C . PRO A 1 94 ? -1.405 15.742 -6.363 1 98.69 94 PRO A C 1
ATOM 730 O O . PRO A 1 94 ? -0.721 15.18 -7.227 1 98.69 94 PRO A O 1
ATOM 733 N N . ALA A 1 95 ? -1.248 15.586 -5.098 1 98.81 95 ALA A N 1
ATOM 734 C CA . ALA A 1 95 ? -0.488 14.461 -4.566 1 98.81 95 ALA A CA 1
ATOM 735 C C . ALA A 1 95 ? -1.399 13.273 -4.277 1 98.81 95 ALA A C 1
ATOM 737 O O . ALA A 1 95 ? -2.482 13.43 -3.711 1 98.81 95 ALA A O 1
ATOM 738 N N . VAL A 1 96 ? -1.016 12.055 -4.695 1 98.56 96 VAL A N 1
ATOM 739 C CA . VAL A 1 96 ? -1.841 10.859 -4.566 1 98.56 96 VAL A CA 1
ATOM 740 C C . VAL A 1 96 ? -1.004 9.711 -4.004 1 98.56 96 VAL A C 1
ATOM 742 O O . VAL A 1 96 ? 0.146 9.516 -4.406 1 98.56 96 VAL A O 1
ATOM 745 N N . GLY A 1 97 ? -1.598 9.023 -3.082 1 98.62 97 GLY A N 1
ATOM 746 C CA . GLY A 1 97 ? -0.928 7.852 -2.537 1 98.62 97 GLY A CA 1
ATOM 747 C C . GLY A 1 97 ? -1.877 6.887 -1.854 1 98.62 97 GLY A C 1
ATOM 748 O O . GLY A 1 97 ? -3.096 7.016 -1.972 1 98.62 97 GLY A O 1
ATOM 749 N N . ILE A 1 98 ? -1.276 5.832 -1.294 1 98.69 98 ILE A N 1
ATOM 750 C CA . ILE A 1 98 ? -2.02 4.898 -0.453 1 98.69 98 ILE A CA 1
ATOM 751 C C . ILE A 1 98 ? -1.402 4.855 0.943 1 98.69 98 ILE A C 1
ATOM 753 O O . ILE A 1 98 ? -0.231 5.199 1.121 1 98.69 98 ILE A O 1
ATOM 757 N N . GLY A 1 99 ? -2.164 4.551 1.885 1 98.25 99 GLY A N 1
ATOM 758 C CA . GLY A 1 99 ? -1.774 4.266 3.256 1 98.25 99 GLY A CA 1
ATOM 759 C C . GLY A 1 99 ? -2.42 3.01 3.811 1 98.25 99 GLY A C 1
ATOM 760 O O . GLY A 1 99 ? -3.602 2.756 3.57 1 98.25 99 GLY A O 1
ATOM 761 N N . VAL A 1 100 ? -1.612 2.273 4.469 1 98.5 100 VAL A N 1
ATOM 762 C CA . VAL A 1 100 ? -2.104 1.061 5.113 1 98.5 100 VAL A CA 1
ATOM 763 C C . VAL A 1 100 ? -1.995 1.201 6.633 1 98.5 100 VAL A C 1
ATOM 765 O O . VAL A 1 100 ? -0.921 1.503 7.156 1 98.5 100 VAL A O 1
ATOM 768 N N . LEU A 1 101 ? -3.119 1.007 7.27 1 98.12 101 LEU A N 1
ATOM 769 C CA . LEU A 1 101 ? -3.17 1.161 8.719 1 98.12 101 LEU A CA 1
ATOM 770 C C . LEU A 1 101 ? -3.334 -0.191 9.406 1 98.12 101 LEU A C 1
ATOM 772 O O . LEU A 1 101 ? -4.184 -0.994 9.008 1 98.12 101 LEU A O 1
ATOM 776 N N . SER A 1 102 ? -2.559 -0.431 10.359 1 97.62 102 SER A N 1
ATOM 777 C CA . SER A 1 102 ? -2.613 -1.634 11.188 1 97.62 102 SER A CA 1
ATOM 778 C C . SER A 1 102 ? -2.676 -1.284 12.664 1 97.62 102 SER A C 1
ATOM 780 O O . SER A 1 102 ? -1.759 -0.658 13.203 1 97.62 102 SER A O 1
ATOM 782 N N . PRO A 1 103 ? -3.777 -1.741 13.43 1 96.75 103 PRO A N 1
ATOM 783 C CA . PRO A 1 103 ? -4.973 -2.455 12.969 1 96.75 103 PRO A CA 1
ATOM 784 C C . PRO A 1 103 ? -5.824 -1.623 12.016 1 96.75 103 PRO A C 1
ATOM 786 O O . PRO A 1 103 ? -5.535 -0.445 11.789 1 96.75 103 PRO A O 1
ATOM 789 N N . PRO A 1 104 ? -6.797 -2.373 11.359 1 96 104 PRO A N 1
ATOM 790 C CA . PRO A 1 104 ? -7.637 -1.618 10.43 1 96 104 PRO A CA 1
ATOM 791 C C . PRO A 1 104 ? -8.344 -0.438 11.094 1 96 104 PRO A C 1
ATOM 793 O O . PRO A 1 104 ? -8.742 -0.529 12.258 1 96 104 PRO A O 1
ATOM 796 N N . ARG A 1 105 ? -8.312 0.613 10.352 1 84.94 105 ARG A N 1
ATOM 797 C CA . ARG A 1 105 ? -8.984 1.812 10.836 1 84.94 105 ARG A CA 1
ATOM 798 C C . ARG A 1 105 ? -10.234 2.111 10.016 1 84.94 105 ARG A C 1
ATOM 800 O O . ARG A 1 105 ? -10.18 2.143 8.781 1 84.94 105 ARG A O 1
ATOM 807 N N . SER A 1 106 ? -11.398 2.096 10.727 1 71.69 106 SER A N 1
ATOM 808 C CA . SER A 1 106 ? -12.617 2.531 10.055 1 71.69 106 SER A CA 1
ATOM 809 C C . SER A 1 106 ? -12.547 4.008 9.688 1 71.69 106 SER A C 1
ATOM 811 O O . SER A 1 106 ? -11.461 4.574 9.57 1 71.69 106 SER A O 1
ATOM 813 N N . GLU A 1 107 ? -13.508 4.883 10.219 1 63.94 107 GLU A N 1
ATOM 814 C CA . GLU A 1 107 ? -13.648 6.293 9.867 1 63.94 107 GLU A CA 1
ATOM 815 C C . GLU A 1 107 ? -12.617 7.148 10.594 1 63.94 107 GLU A C 1
ATOM 817 O O . GLU A 1 107 ? -12.297 6.883 11.758 1 63.94 107 GLU A O 1
ATOM 822 N N . PRO A 1 108 ? -11.844 7.918 9.734 1 58.91 108 PRO A N 1
ATOM 823 C CA . PRO A 1 108 ? -10.977 8.844 10.469 1 58.91 108 PRO A CA 1
ATOM 824 C C . PRO A 1 108 ? -11.75 9.719 11.453 1 58.91 108 PRO A C 1
ATOM 826 O O . PRO A 1 108 ? -12.898 10.078 11.195 1 58.91 108 PRO A O 1
ATOM 829 N N . ASP A 1 109 ? -11.484 9.562 12.68 1 49.91 109 ASP A N 1
ATOM 830 C CA . ASP A 1 109 ? -12.148 10.391 13.688 1 49.91 109 ASP A CA 1
ATOM 831 C C . ASP A 1 109 ? -11.922 11.875 13.406 1 49.91 109 ASP A C 1
ATOM 833 O O . ASP A 1 109 ? -12.453 12.734 14.109 1 49.91 109 ASP A O 1
ATOM 837 N N . TRP A 1 110 ? -10.984 12.25 12.75 1 49.75 110 TRP A N 1
ATOM 838 C CA . TRP A 1 110 ? -10.766 13.695 12.742 1 49.75 110 TRP A CA 1
ATOM 839 C C . TRP A 1 110 ? -11.953 14.414 12.109 1 49.75 110 TRP A C 1
ATOM 841 O O . TRP A 1 110 ? -12.016 15.648 12.133 1 49.75 110 TRP A O 1
ATOM 851 N N . LYS A 1 111 ? -12.859 13.781 11.281 1 44.78 111 LYS A N 1
ATOM 852 C CA . LYS A 1 111 ? -14.07 14.5 10.906 1 44.78 111 LYS A CA 1
ATOM 853 C C . LYS A 1 111 ? -14.75 15.102 12.133 1 44.78 111 LYS A C 1
ATOM 855 O O . LYS A 1 111 ? -15.461 16.109 12.031 1 44.78 111 LYS A O 1
ATOM 860 N N . GLN A 1 112 ? -14.922 14.445 13.086 1 35.06 112 GLN A N 1
ATOM 861 C CA . GLN A 1 112 ? -15.844 14.891 14.117 1 35.06 112 GLN A CA 1
ATOM 862 C C . GLN A 1 112 ? -15.305 16.109 14.859 1 35.06 112 GLN A C 1
ATOM 864 O O . GLN A 1 112 ? -16 16.703 15.688 1 35.06 112 GLN A O 1
ATOM 869 N N . SER A 1 113 ? -13.969 16.422 14.625 1 31.75 113 SER A N 1
ATOM 870 C CA . SER A 1 113 ? -14.023 17.641 15.406 1 31.75 113 SER A CA 1
ATOM 871 C C . SER A 1 113 ? -14.641 18.781 14.609 1 31.75 113 SER A C 1
ATOM 873 O O . SER A 1 113 ? -14.438 18.891 13.398 1 31.75 113 SER A O 1
ATOM 875 N N . MET B 1 1 ? 9.234 9.234 11.648 1 93.06 1 MET B N 1
ATOM 876 C CA . MET B 1 1 ? 8.922 8.75 10.305 1 93.06 1 MET B CA 1
ATOM 877 C C . MET B 1 1 ? 10.148 8.109 9.656 1 93.06 1 MET B C 1
ATOM 879 O O . MET B 1 1 ? 11.266 8.594 9.828 1 93.06 1 MET B O 1
ATOM 883 N N . ARG B 1 2 ? 9.969 6.965 8.984 1 93.88 2 ARG B N 1
ATOM 884 C CA . ARG B 1 2 ? 10.984 6.328 8.156 1 93.88 2 ARG B CA 1
ATOM 885 C C . ARG B 1 2 ? 10.562 6.301 6.695 1 93.88 2 ARG B C 1
ATOM 887 O O . ARG B 1 2 ? 9.414 6 6.383 1 93.88 2 ARG B O 1
ATOM 894 N N . ARG B 1 3 ? 11.508 6.711 5.816 1 96.25 3 ARG B N 1
ATOM 895 C CA . ARG B 1 3 ? 11.227 6.77 4.387 1 96.25 3 ARG B CA 1
ATOM 896 C C . ARG B 1 3 ? 12.172 5.871 3.6 1 96.25 3 ARG B C 1
ATOM 898 O O . ARG B 1 3 ? 13.375 5.855 3.857 1 96.25 3 ARG B O 1
ATOM 905 N N . ILE B 1 4 ? 11.695 5.113 2.693 1 96.19 4 ILE B N 1
ATOM 906 C CA . ILE B 1 4 ? 12.469 4.297 1.768 1 96.19 4 ILE B CA 1
ATOM 907 C C . ILE B 1 4 ? 11.906 4.438 0.356 1 96.19 4 ILE B C 1
ATOM 909 O O . ILE B 1 4 ? 10.703 4.254 0.141 1 96.19 4 ILE B O 1
ATOM 913 N N . SER B 1 5 ? 12.719 4.707 -0.601 1 98.06 5 SER B N 1
ATOM 914 C CA . SER B 1 5 ? 12.312 4.836 -1.996 1 98.06 5 SER B CA 1
ATOM 915 C C . SER B 1 5 ? 12.453 3.51 -2.736 1 98.06 5 SER B C 1
ATOM 917 O O . SER B 1 5 ? 13.422 2.775 -2.525 1 98.06 5 SER B O 1
ATOM 919 N N . ASP B 1 6 ? 11.477 3.275 -3.66 1 95.81 6 ASP B N 1
ATOM 920 C CA . ASP B 1 6 ? 11.594 2.051 -4.445 1 95.81 6 ASP B CA 1
ATOM 921 C C . ASP B 1 6 ? 12.742 2.15 -5.449 1 95.81 6 ASP B C 1
ATOM 923 O O . ASP B 1 6 ? 13.211 1.134 -5.965 1 95.81 6 ASP B O 1
ATOM 927 N N . GLU B 1 7 ? 13.227 3.35 -5.684 1 94.12 7 GLU B N 1
ATOM 928 C CA . GLU B 1 7 ? 14.359 3.535 -6.586 1 94.12 7 GLU B CA 1
ATOM 929 C C . GLU B 1 7 ? 15.656 3.035 -5.949 1 94.12 7 GLU B C 1
ATOM 931 O O . GLU B 1 7 ? 16.562 2.59 -6.652 1 94.12 7 GLU B O 1
ATOM 936 N N . THR B 1 8 ? 15.688 3.158 -4.625 1 90.88 8 THR B N 1
ATOM 937 C CA . THR B 1 8 ? 16.938 2.818 -3.951 1 90.88 8 THR B CA 1
ATOM 938 C C . THR B 1 8 ? 16.859 1.424 -3.336 1 90.88 8 THR B C 1
ATOM 940 O O . THR B 1 8 ? 17.859 0.893 -2.855 1 90.88 8 THR B O 1
ATOM 943 N N . ALA B 1 9 ? 15.664 0.915 -3.262 1 90.25 9 ALA B N 1
ATOM 944 C CA . ALA B 1 9 ? 15.508 -0.426 -2.703 1 90.25 9 ALA B CA 1
ATOM 945 C C . ALA B 1 9 ? 16.062 -1.484 -3.656 1 90.25 9 ALA B C 1
ATOM 947 O O . ALA B 1 9 ? 15.781 -1.448 -4.859 1 90.25 9 ALA B O 1
ATOM 948 N N . ASP B 1 10 ? 16.922 -2.328 -3.217 1 86 10 ASP B N 1
ATOM 949 C CA . ASP B 1 10 ? 17.5 -3.404 -4.02 1 86 10 ASP B CA 1
ATOM 950 C C . ASP B 1 10 ? 16.516 -4.562 -4.172 1 86 10 ASP B C 1
ATOM 952 O O . A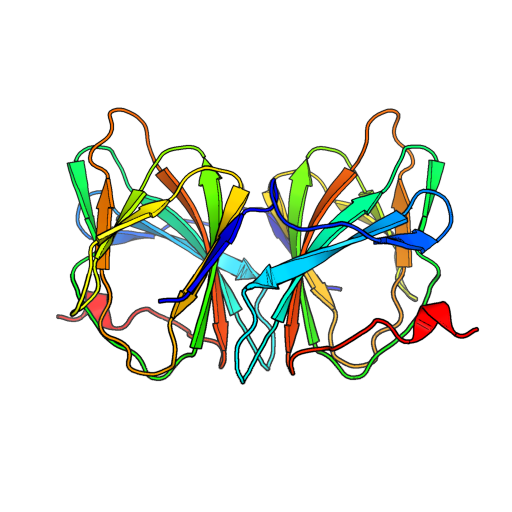SP B 1 10 ? 16.125 -5.188 -3.186 1 86 10 ASP B O 1
ATOM 956 N N . GLY B 1 11 ? 16.172 -4.785 -5.383 1 90.56 11 GLY B N 1
ATOM 957 C CA . GLY B 1 11 ? 15.281 -5.91 -5.633 1 90.56 11 GLY B CA 1
ATOM 958 C C . GLY B 1 11 ? 16.031 -7.219 -5.84 1 90.56 11 GLY B C 1
ATOM 959 O O . GLY B 1 11 ? 17.109 -7.238 -6.438 1 90.56 11 GLY B O 1
ATOM 960 N N . ASP B 1 12 ? 15.523 -8.297 -5.238 1 92.5 12 ASP B N 1
ATOM 961 C CA . ASP B 1 12 ? 16.031 -9.641 -5.465 1 92.5 12 ASP B CA 1
ATOM 962 C C . ASP B 1 12 ? 15.086 -10.438 -6.371 1 92.5 12 ASP B C 1
ATOM 964 O O . ASP B 1 12 ? 13.867 -10.359 -6.227 1 92.5 12 ASP B O 1
ATOM 968 N N . GLU B 1 13 ? 15.711 -11.117 -7.293 1 94.38 13 GLU B N 1
ATOM 969 C CA . GLU B 1 13 ? 14.891 -12.047 -8.07 1 94.38 13 GLU B CA 1
ATOM 970 C C . GLU B 1 13 ? 14.5 -13.266 -7.242 1 94.38 13 GLU B C 1
ATOM 972 O O . GLU B 1 13 ? 15.367 -14.039 -6.82 1 94.38 13 GLU B O 1
ATOM 977 N N . VAL B 1 14 ? 13.273 -13.5 -7.035 1 91.81 14 VAL B N 1
ATOM 978 C CA . VAL B 1 14 ? 12.82 -14.555 -6.133 1 91.81 14 VAL B CA 1
ATOM 979 C C . VAL B 1 14 ? 12.258 -15.719 -6.941 1 91.81 14 VAL B C 1
ATOM 981 O O . VAL B 1 14 ? 12.031 -16.797 -6.398 1 91.81 14 VAL B O 1
ATOM 984 N N . ALA B 1 15 ? 11.938 -15.562 -8.133 1 93.12 15 ALA B N 1
ATOM 985 C CA . ALA B 1 15 ? 11.578 -16.5 -9.188 1 93.12 15 ALA B CA 1
ATOM 986 C C . ALA B 1 15 ? 11.945 -15.961 -10.562 1 93.12 15 ALA B C 1
ATOM 988 O O . ALA B 1 15 ? 12.219 -14.766 -10.711 1 93.12 15 ALA B O 1
ATOM 989 N N . ASP B 1 16 ? 12.055 -16.797 -11.484 1 95.62 16 ASP B N 1
ATOM 990 C CA . ASP B 1 16 ? 12.422 -16.328 -12.82 1 95.62 16 ASP B CA 1
ATOM 991 C C . ASP B 1 16 ? 11.531 -15.164 -13.266 1 95.62 16 ASP B C 1
ATOM 993 O O . ASP B 1 16 ? 10.328 -15.344 -13.445 1 95.62 16 ASP B O 1
ATOM 997 N N . GLY B 1 17 ? 12.086 -13.961 -13.32 1 97.31 17 GLY B N 1
ATOM 998 C CA . GLY B 1 17 ? 11.352 -12.797 -13.805 1 97.31 17 GLY B CA 1
ATOM 999 C C . GLY B 1 17 ? 10.492 -12.148 -12.742 1 97.31 17 GLY B C 1
ATOM 1000 O O . GLY B 1 17 ? 9.641 -11.312 -13.047 1 97.31 17 GLY B O 1
ATOM 1001 N N . VAL B 1 18 ? 10.641 -12.586 -11.5 1 97 18 VAL B N 1
ATOM 1002 C CA . VAL B 1 18 ? 9.891 -12.016 -10.383 1 97 18 VAL B CA 1
ATOM 1003 C C . VAL B 1 18 ? 10.859 -11.375 -9.391 1 97 18 VAL B C 1
ATOM 1005 O O . VAL B 1 18 ? 11.75 -12.047 -8.859 1 97 18 VAL B O 1
ATOM 1008 N N . TYR B 1 19 ? 10.672 -10.117 -9.148 1 96 19 TYR B N 1
ATOM 1009 C CA . TYR B 1 19 ? 11.562 -9.359 -8.281 1 96 19 TYR B CA 1
ATOM 1010 C C . TYR B 1 19 ? 10.82 -8.789 -7.078 1 96 19 TYR B C 1
ATOM 1012 O O . TYR B 1 19 ? 9.672 -8.359 -7.203 1 96 19 TYR B O 1
ATOM 1020 N N . LEU B 1 20 ? 11.484 -8.79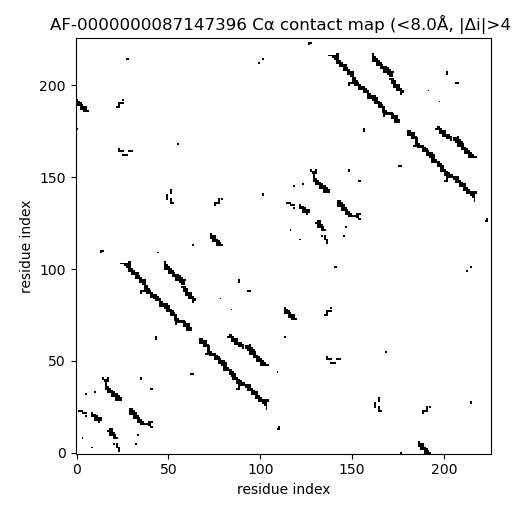7 -5.938 1 96 20 LEU B N 1
ATOM 1021 C CA . LEU B 1 20 ? 10.938 -8.289 -4.68 1 96 20 LEU B CA 1
ATOM 1022 C C . LEU B 1 20 ? 11.938 -7.398 -3.967 1 96 20 LEU B C 1
ATOM 1024 O O . LEU B 1 20 ? 13.125 -7.723 -3.9 1 96 20 LEU B O 1
ATOM 1028 N N . ALA B 1 21 ? 11.531 -6.25 -3.572 1 95.62 21 ALA B N 1
ATOM 1029 C CA . ALA B 1 21 ? 12.352 -5.344 -2.77 1 95.62 21 ALA B CA 1
ATOM 1030 C C . ALA B 1 21 ? 11.641 -4.973 -1.47 1 95.62 21 ALA B C 1
ATOM 1032 O O . ALA B 1 21 ? 10.43 -4.758 -1.456 1 95.62 21 ALA B O 1
ATOM 1033 N N . ASP B 1 22 ? 12.406 -4.879 -0.43 1 95.69 22 ASP B N 1
ATOM 1034 C CA . ASP B 1 22 ? 11.867 -4.414 0.843 1 95.69 22 ASP B CA 1
ATOM 1035 C C . ASP B 1 22 ? 11.695 -2.896 0.844 1 95.69 22 ASP B C 1
ATOM 1037 O O . ASP B 1 22 ? 12.609 -2.164 0.468 1 95.69 22 ASP B O 1
ATOM 1041 N N . LEU B 1 23 ? 10.555 -2.455 1.262 1 97.06 23 LEU B N 1
ATOM 1042 C CA . LEU B 1 23 ? 10.32 -1.035 1.498 1 97.06 23 LEU B CA 1
ATOM 1043 C C . LEU B 1 23 ? 10.07 -0.764 2.979 1 97.06 23 LEU B C 1
ATOM 1045 O O . LEU B 1 23 ? 10.758 -1.322 3.838 1 97.06 23 LEU B O 1
ATOM 1049 N N . ALA B 1 24 ? 9.211 0.197 3.33 1 97.19 24 ALA B N 1
ATOM 1050 C CA . ALA B 1 24 ? 8.977 0.552 4.727 1 97.19 24 ALA B CA 1
ATOM 1051 C C . ALA B 1 24 ? 8.461 -0.646 5.52 1 97.19 24 ALA B C 1
ATOM 1053 O O . ALA B 1 24 ? 7.605 -1.392 5.039 1 97.19 24 ALA B O 1
ATOM 1054 N N . SER B 1 25 ? 9 -0.874 6.688 1 96.38 25 SER B N 1
ATOM 1055 C CA . SER B 1 25 ? 8.633 -1.978 7.57 1 96.38 25 SER B CA 1
ATOM 1056 C C . SER B 1 25 ? 8.516 -1.512 9.016 1 96.38 25 SER B C 1
ATOM 1058 O O . SER B 1 25 ? 9.383 -0.792 9.516 1 96.38 25 SER B O 1
ATOM 1060 N N . GLY B 1 26 ? 7.395 -1.87 9.609 1 96.94 26 GLY B N 1
ATOM 1061 C CA . GLY B 1 26 ? 7.176 -1.56 11.016 1 96.94 26 GLY B CA 1
ATOM 1062 C C . GLY B 1 26 ? 6.988 -2.793 11.875 1 96.94 26 GLY B C 1
ATOM 1063 O O . GLY B 1 26 ? 7.457 -3.879 11.523 1 96.94 26 GLY B O 1
ATOM 1064 N N . GLU B 1 27 ? 6.438 -2.619 13.031 1 96.62 27 GLU B N 1
ATOM 1065 C CA . GLU B 1 27 ? 6.219 -3.707 13.984 1 96.62 27 GLU B CA 1
ATOM 1066 C C . GLU B 1 27 ? 5.008 -4.547 13.594 1 96.62 27 GLU B C 1
ATOM 1068 O O . GLU B 1 27 ? 4.949 -5.742 13.891 1 96.62 27 GLU B O 1
ATOM 1073 N N . ARG B 1 28 ? 4.086 -3.969 12.836 1 97.62 28 ARG B N 1
ATOM 1074 C CA . ARG B 1 28 ? 2.805 -4.637 12.617 1 97.62 28 ARG B CA 1
ATOM 1075 C C . ARG B 1 28 ? 2.654 -5.062 11.164 1 97.62 28 ARG B C 1
ATOM 1077 O O . ARG B 1 28 ? 1.881 -5.973 10.852 1 97.62 28 ARG B O 1
ATOM 1084 N N . ALA B 1 29 ? 3.381 -4.449 10.289 1 97.62 29 ALA B N 1
ATOM 1085 C CA . ALA B 1 29 ? 3.297 -4.762 8.867 1 97.62 29 ALA B CA 1
ATOM 1086 C C . ALA B 1 29 ? 4.59 -4.383 8.141 1 97.62 29 ALA B C 1
ATOM 1088 O O . ALA B 1 29 ? 5.398 -3.613 8.672 1 97.62 29 ALA B O 1
ATOM 1089 N N . SER B 1 30 ? 4.809 -4.961 7 1 97.69 30 SER B N 1
ATOM 1090 C CA . SER B 1 30 ? 5.926 -4.613 6.125 1 97.69 30 SER B CA 1
ATOM 1091 C C . SER B 1 30 ? 5.473 -4.5 4.672 1 97.69 30 SER B C 1
ATOM 1093 O O . SER B 1 30 ? 4.609 -5.254 4.227 1 97.69 30 SER B O 1
ATOM 1095 N N . MET B 1 31 ? 6.102 -3.539 3.969 1 97.94 31 MET B N 1
ATOM 1096 C CA . MET B 1 31 ? 5.758 -3.311 2.566 1 97.94 31 MET B CA 1
ATOM 1097 C C . MET B 1 31 ? 6.844 -3.854 1.646 1 97.94 31 MET B C 1
ATOM 1099 O O . MET B 1 31 ? 8.039 -3.672 1.907 1 97.94 31 MET B O 1
ATOM 1103 N N . LYS B 1 32 ? 6.383 -4.477 0.61 1 97.31 32 LYS B N 1
ATOM 1104 C CA . LYS B 1 32 ? 7.258 -4.934 -0.467 1 97.31 32 LYS B CA 1
ATOM 1105 C C . LYS B 1 32 ? 6.891 -4.273 -1.792 1 97.31 32 LYS B C 1
ATOM 1107 O O . LYS B 1 32 ? 5.715 -4.023 -2.062 1 97.31 32 LYS B O 1
ATOM 1112 N N . HIS B 1 33 ? 7.906 -3.977 -2.514 1 97.5 33 HIS B N 1
ATOM 1113 C CA . HIS B 1 33 ? 7.762 -3.637 -3.926 1 97.5 33 HIS B CA 1
ATOM 1114 C C . HIS B 1 33 ? 8.039 -4.844 -4.812 1 97.5 33 HIS B C 1
ATOM 1116 O O . HIS B 1 33 ? 9.062 -5.516 -4.66 1 97.5 33 HIS B O 1
ATOM 1122 N N . TRP B 1 34 ? 7.113 -5.141 -5.699 1 97.38 34 TRP B N 1
ATOM 1123 C CA . TRP B 1 34 ? 7.359 -6.289 -6.566 1 97.38 34 TRP B CA 1
ATOM 1124 C C . TRP B 1 34 ? 7.219 -5.898 -8.031 1 97.38 34 TRP B C 1
ATOM 1126 O O . TRP B 1 34 ? 6.488 -4.961 -8.367 1 97.38 34 TRP B O 1
ATOM 1136 N N . ARG B 1 35 ? 7.883 -6.59 -8.836 1 98.12 35 ARG B N 1
ATOM 1137 C CA . ARG B 1 35 ? 7.863 -6.484 -10.289 1 98.12 35 ARG B CA 1
ATOM 1138 C C . ARG B 1 35 ? 7.855 -7.863 -10.938 1 98.12 35 ARG B C 1
ATOM 1140 O O . ARG B 1 35 ? 8.672 -8.719 -10.602 1 98.12 35 ARG B O 1
ATOM 1147 N N . VAL B 1 36 ? 6.949 -8.094 -11.789 1 98.38 36 VAL B N 1
ATOM 1148 C CA . VAL B 1 36 ? 6.82 -9.352 -12.523 1 98.38 36 VAL B CA 1
ATOM 1149 C C . VAL B 1 36 ? 6.969 -9.094 -14.023 1 98.38 36 VAL B C 1
ATOM 1151 O O . VAL B 1 36 ? 6.16 -8.383 -14.617 1 98.38 36 VAL B O 1
ATOM 1154 N N . GLU B 1 37 ? 7.961 -9.664 -14.641 1 98.69 37 GLU B N 1
ATOM 1155 C CA . GLU B 1 37 ? 8.25 -9.461 -16.062 1 98.69 37 GLU B CA 1
ATOM 1156 C C . GLU B 1 37 ? 7.215 -10.156 -16.938 1 98.69 37 GLU B C 1
ATOM 1158 O O . GLU B 1 37 ? 6.527 -11.07 -16.484 1 98.69 37 GLU B O 1
ATOM 1163 N N . PRO B 1 38 ? 7.121 -9.656 -18.188 1 98.81 38 PRO B N 1
ATOM 1164 C CA . PRO B 1 38 ? 6.219 -10.344 -19.109 1 98.81 38 PRO B CA 1
ATOM 1165 C C . PRO B 1 38 ? 6.484 -11.844 -19.188 1 98.81 38 PRO B C 1
ATOM 1167 O O . PRO B 1 38 ? 7.637 -12.266 -19.328 1 98.81 38 PRO B O 1
ATOM 1170 N N . GLY B 1 39 ? 5.445 -12.602 -19 1 98.56 39 GLY B N 1
ATOM 1171 C CA . GLY B 1 39 ? 5.551 -14.047 -19.141 1 98.56 39 GLY B CA 1
ATOM 1172 C C . GLY B 1 39 ? 5.945 -14.734 -17.844 1 98.56 39 GLY B C 1
ATOM 1173 O O . GLY B 1 39 ? 5.883 -15.961 -17.75 1 98.56 39 GLY B O 1
ATOM 1174 N N . ALA B 1 40 ? 6.348 -14.031 -16.844 1 98.44 40 ALA B N 1
ATOM 1175 C CA . ALA B 1 40 ? 6.816 -14.617 -15.578 1 98.44 40 ALA B CA 1
ATOM 1176 C C . ALA B 1 40 ? 5.645 -15.031 -14.695 1 98.44 40 ALA B C 1
ATOM 1178 O O . ALA B 1 40 ? 4.535 -14.508 -14.844 1 98.44 40 ALA B O 1
ATOM 1179 N N . THR B 1 41 ? 5.902 -15.961 -13.812 1 96.56 41 THR B N 1
ATOM 1180 C CA . THR B 1 41 ? 4.902 -16.516 -12.898 1 96.56 41 THR B CA 1
ATOM 1181 C C . THR B 1 41 ? 5.406 -16.484 -11.461 1 96.56 41 THR B C 1
ATOM 1183 O O . THR B 1 41 ? 6.551 -16.859 -11.188 1 96.56 41 THR B O 1
ATOM 1186 N N . LEU B 1 42 ? 4.582 -15.906 -10.586 1 94.69 42 LEU B N 1
ATOM 1187 C CA . LEU B 1 42 ? 4.75 -16.156 -9.156 1 94.69 42 LEU B CA 1
ATOM 1188 C C . LEU B 1 42 ? 4.082 -17.453 -8.742 1 94.69 42 LEU B C 1
ATOM 1190 O O . LEU B 1 42 ? 2.859 -17.578 -8.828 1 94.69 42 LEU B O 1
ATOM 1194 N N . PRO B 1 43 ? 4.875 -18.406 -8.289 1 91.75 43 PRO B N 1
ATOM 1195 C CA . PRO B 1 43 ? 4.289 -19.703 -7.961 1 91.75 43 PRO B CA 1
ATOM 1196 C C . PRO B 1 43 ? 3.238 -19.609 -6.855 1 91.75 43 PRO B C 1
ATOM 1198 O O . PRO B 1 43 ? 3.375 -18.797 -5.934 1 91.75 43 PRO B O 1
ATOM 1201 N N . VAL B 1 44 ? 2.295 -20.469 -6.965 1 92.94 44 VAL B N 1
ATOM 1202 C CA . VAL B 1 44 ? 1.261 -20.547 -5.938 1 92.94 44 VAL B CA 1
ATOM 1203 C C . VAL B 1 44 ? 1.886 -20.953 -4.602 1 92.94 44 VAL B C 1
ATOM 1205 O O . VAL B 1 44 ? 2.693 -21.875 -4.543 1 92.94 44 VAL B O 1
ATOM 1208 N N . HIS B 1 45 ? 1.542 -20.266 -3.535 1 92.94 45 HIS B N 1
ATOM 1209 C CA . HIS B 1 45 ? 2.061 -20.484 -2.189 1 92.94 45 HIS B CA 1
ATOM 1210 C C . HIS B 1 45 ? 1.083 -19.969 -1.134 1 92.94 45 HIS B C 1
ATOM 1212 O O . HIS B 1 45 ? 0.014 -19.453 -1.469 1 92.94 45 HIS B O 1
ATOM 1218 N N . ARG B 1 46 ? 1.408 -20.234 0.119 1 92.56 46 ARG B N 1
ATOM 1219 C CA . ARG B 1 46 ? 0.63 -19.672 1.216 1 92.56 46 ARG B CA 1
ATOM 1220 C C . ARG B 1 46 ? 1.538 -19.203 2.352 1 92.56 46 ARG B C 1
ATOM 1222 O O . ARG B 1 46 ? 2.689 -19.641 2.447 1 92.56 46 ARG B O 1
ATOM 1229 N N . HIS B 1 47 ? 1.1 -18.344 3.027 1 93 47 HIS B N 1
ATOM 1230 C CA . HIS B 1 47 ? 1.759 -17.844 4.234 1 93 47 HIS B CA 1
ATOM 1231 C C . HIS B 1 47 ? 0.741 -17.344 5.254 1 93 47 HIS B C 1
ATOM 1233 O O . HIS B 1 47 ? -0.428 -17.141 4.922 1 93 47 HIS B O 1
ATOM 1239 N N . ASP B 1 48 ? 1.211 -17.219 6.512 1 94.12 48 ASP B N 1
ATOM 1240 C CA . ASP B 1 48 ? 0.309 -16.875 7.609 1 94.12 48 ASP B CA 1
ATOM 1241 C C . ASP B 1 48 ? 0.023 -15.383 7.633 1 94.12 48 ASP B C 1
ATOM 1243 O O . ASP B 1 48 ? -0.846 -14.922 8.375 1 94.12 48 ASP B O 1
ATOM 1247 N N . ASN B 1 49 ? 0.612 -14.641 6.809 1 96.69 49 ASN B N 1
ATOM 1248 C CA . ASN B 1 49 ? 0.387 -13.195 6.75 1 96.69 49 ASN B CA 1
ATOM 1249 C C . ASN B 1 49 ? -0.891 -12.859 5.988 1 96.69 49 ASN B C 1
ATOM 1251 O O . ASN B 1 49 ? -1.229 -13.523 5.008 1 96.69 49 ASN B O 1
ATOM 1255 N N . GLU B 1 50 ? -1.579 -11.93 6.52 1 97.88 50 GLU B N 1
ATOM 1256 C CA . GLU B 1 50 ? -2.525 -11.219 5.668 1 97.88 50 GLU B CA 1
ATOM 1257 C C . GLU B 1 50 ? -1.8 -10.297 4.691 1 97.88 50 GLU B C 1
ATOM 1259 O O . GLU B 1 50 ? -0.844 -9.609 5.066 1 97.88 50 GLU B O 1
ATOM 1264 N N . GLN B 1 51 ? -2.201 -10.336 3.469 1 97.94 51 GLN B N 1
ATOM 1265 C CA . GLN B 1 51 ? -1.53 -9.516 2.465 1 97.94 51 GLN B CA 1
ATOM 1266 C C . GLN B 1 51 ? -2.518 -8.586 1.767 1 97.94 51 GLN B C 1
ATOM 1268 O O . GLN B 1 51 ? -3.504 -9.039 1.186 1 97.94 51 GLN B O 1
ATOM 1273 N N . ILE B 1 52 ? -2.322 -7.262 1.853 1 98.62 52 ILE B N 1
ATOM 1274 C CA . ILE B 1 52 ? -3.041 -6.234 1.108 1 98.62 52 ILE B CA 1
ATOM 1275 C C . ILE B 1 52 ? -2.119 -5.613 0.061 1 98.62 52 ILE B C 1
ATOM 1277 O O . ILE B 1 52 ? -0.973 -5.27 0.359 1 98.62 52 ILE B O 1
ATOM 1281 N N . GLY B 1 53 ? -2.602 -5.465 -1.175 1 98.75 53 GLY B N 1
ATOM 1282 C CA . GLY B 1 53 ? -1.732 -4.953 -2.223 1 98.75 53 GLY B CA 1
ATOM 1283 C C . GLY B 1 53 ? -2.42 -3.949 -3.129 1 98.75 53 GLY B C 1
ATOM 1284 O O . GLY B 1 53 ? -3.615 -3.688 -2.982 1 98.75 53 GLY B O 1
ATOM 1285 N N . TYR B 1 54 ? -1.648 -3.336 -3.971 1 98.94 54 TYR B N 1
ATOM 1286 C CA . TYR B 1 54 ? -2.08 -2.291 -4.891 1 98.94 54 TYR B CA 1
ATOM 1287 C C . TYR B 1 54 ? -1.28 -2.342 -6.188 1 98.94 54 TYR B C 1
ATOM 1289 O O . TYR B 1 54 ? -0.054 -2.465 -6.164 1 98.94 54 TYR B O 1
ATOM 1297 N N . MET B 1 55 ? -1.96 -2.25 -7.34 1 98.94 55 MET B N 1
ATOM 1298 C CA . MET B 1 55 ? -1.338 -2.252 -8.656 1 98.94 55 MET B CA 1
ATOM 1299 C C . MET B 1 55 ? -0.913 -0.845 -9.062 1 98.94 55 MET B C 1
ATOM 1301 O O . MET B 1 55 ? -1.722 0.085 -9.039 1 98.94 55 MET B O 1
ATOM 1305 N N . ILE B 1 56 ? 0.326 -0.732 -9.438 1 98.56 56 ILE B N 1
ATOM 1306 C CA . ILE B 1 56 ? 0.866 0.57 -9.812 1 98.56 56 ILE B CA 1
ATOM 1307 C C . ILE B 1 56 ? 0.945 0.673 -11.336 1 98.56 56 ILE B C 1
ATOM 1309 O O . ILE B 1 56 ? 0.537 1.681 -11.922 1 98.56 56 ILE B O 1
ATOM 1313 N N . ARG B 1 57 ? 1.493 -0.34 -11.938 1 98.19 57 ARG B N 1
ATOM 1314 C CA . ARG B 1 57 ? 1.702 -0.365 -13.383 1 98.19 57 ARG B CA 1
ATOM 1315 C C . ARG B 1 57 ? 1.491 -1.769 -13.945 1 98.19 57 ARG B C 1
ATOM 1317 O O . ARG B 1 57 ? 1.765 -2.76 -13.266 1 98.19 57 ARG B O 1
ATOM 1324 N N . GLY B 1 58 ? 1.063 -1.832 -15.242 1 98.5 58 GLY B N 1
ATOM 1325 C CA . GLY B 1 58 ? 0.907 -3.107 -15.914 1 98.5 58 GLY B CA 1
ATOM 1326 C C . GLY B 1 58 ? -0.313 -3.883 -15.461 1 98.5 58 GLY B C 1
ATOM 1327 O O . GLY B 1 58 ? -1.162 -3.348 -14.742 1 98.5 58 GLY B O 1
ATOM 1328 N N . THR B 1 59 ? -0.442 -5.047 -16.016 1 98.62 59 THR B N 1
ATOM 1329 C CA . THR B 1 59 ? -1.551 -5.938 -15.688 1 98.62 59 THR B CA 1
ATOM 1330 C C . THR B 1 59 ? -1.035 -7.27 -15.156 1 98.62 59 THR B C 1
ATOM 1332 O O . THR B 1 59 ? -0.015 -7.777 -15.625 1 98.62 59 THR B O 1
ATOM 1335 N N . LEU B 1 60 ? -1.728 -7.777 -14.156 1 98.75 60 LEU B N 1
ATOM 1336 C CA . LEU B 1 60 ? -1.344 -9.031 -13.516 1 98.75 60 LEU B CA 1
ATOM 1337 C C . LEU B 1 60 ? -2.557 -9.93 -13.32 1 98.75 60 LEU B C 1
ATOM 1339 O O . LEU B 1 60 ? -3.625 -9.469 -12.914 1 98.75 60 LEU B O 1
ATOM 1343 N N . THR B 1 61 ? -2.402 -11.172 -13.625 1 98.69 61 THR B N 1
ATOM 1344 C CA . THR B 1 61 ? -3.449 -12.141 -13.32 1 98.69 61 THR B CA 1
ATOM 1345 C C . THR B 1 61 ? -3.182 -12.812 -11.977 1 98.69 61 THR B C 1
ATOM 1347 O O . THR B 1 61 ? -2.23 -13.586 -11.844 1 98.69 61 THR B O 1
ATOM 1350 N N . ALA B 1 62 ? -3.963 -12.5 -10.969 1 98.44 62 ALA B N 1
ATOM 1351 C CA . ALA B 1 62 ? -3.902 -13.211 -9.688 1 98.44 62 ALA B CA 1
ATOM 1352 C C . ALA B 1 62 ? -4.602 -14.562 -9.773 1 98.44 62 ALA B C 1
ATOM 1354 O O . ALA B 1 62 ? -5.707 -14.664 -10.32 1 98.44 62 ALA B O 1
ATOM 1355 N N . ILE B 1 63 ? -3.934 -15.523 -9.234 1 97.12 63 ILE B N 1
ATOM 1356 C CA . ILE B 1 63 ? -4.445 -16.891 -9.273 1 97.12 63 ILE B CA 1
ATOM 1357 C C . ILE B 1 63 ? -4.723 -17.375 -7.855 1 97.12 63 ILE B C 1
ATOM 1359 O O . ILE B 1 63 ? -3.82 -17.406 -7.016 1 97.12 63 ILE B O 1
ATOM 1363 N N . THR B 1 64 ? -5.961 -17.672 -7.578 1 96.38 64 THR B N 1
ATOM 1364 C CA . THR B 1 64 ? -6.336 -18.312 -6.316 1 96.38 64 THR B CA 1
ATOM 1365 C C . THR B 1 64 ? -6.926 -19.688 -6.562 1 96.38 64 THR B C 1
ATOM 1367 O O . THR B 1 64 ? -6.953 -20.172 -7.699 1 96.38 64 THR B O 1
ATOM 1370 N N . GLU B 1 65 ? -7.25 -20.391 -5.453 1 92.75 65 GLU B N 1
ATOM 1371 C CA . GLU B 1 65 ? -7.809 -21.719 -5.598 1 92.75 65 GLU B CA 1
ATOM 1372 C C . GLU B 1 65 ? -9.109 -21.703 -6.395 1 92.75 65 GLU B C 1
ATOM 1374 O O . GLU B 1 65 ? -9.391 -22.609 -7.168 1 92.75 65 GLU B O 1
ATOM 1379 N N . ASP B 1 66 ? -9.789 -20.578 -6.289 1 90.75 66 ASP B N 1
ATOM 1380 C CA . ASP B 1 66 ? -11.164 -20.594 -6.785 1 90.75 66 ASP B CA 1
ATOM 1381 C C . ASP B 1 66 ? -11.289 -19.781 -8.078 1 90.75 66 ASP B C 1
ATOM 1383 O O . ASP B 1 66 ? -12.25 -19.953 -8.828 1 90.75 66 ASP B O 1
ATOM 1387 N N . GLU B 1 67 ? -10.359 -18.906 -8.258 1 95 67 GLU B N 1
ATOM 1388 C CA . GLU B 1 67 ? -10.586 -18.016 -9.391 1 95 67 GLU B CA 1
ATOM 1389 C C . GLU B 1 67 ? -9.281 -17.359 -9.844 1 95 67 GLU B C 1
ATOM 1391 O O . GLU B 1 67 ? -8.266 -17.438 -9.156 1 95 67 GLU B O 1
ATOM 1396 N N . GLU B 1 68 ? -9.359 -16.812 -11.086 1 96.88 68 GLU B N 1
ATOM 1397 C CA . GLU B 1 68 ? -8.359 -15.891 -11.625 1 96.88 68 GLU B CA 1
ATOM 1398 C C . GLU B 1 68 ? -8.93 -14.484 -11.766 1 96.88 68 GLU B C 1
ATOM 1400 O O . GLU B 1 68 ? -10.039 -14.305 -12.273 1 96.88 68 GLU B O 1
ATOM 1405 N N . VAL B 1 69 ? -8.227 -13.562 -11.312 1 97.5 69 VAL B N 1
ATOM 1406 C CA . VAL B 1 69 ? -8.68 -12.18 -11.359 1 97.5 69 VAL B CA 1
ATOM 1407 C C . VAL B 1 69 ? -7.613 -11.305 -12.016 1 97.5 69 VAL B C 1
ATOM 1409 O O . VAL B 1 69 ? -6.441 -11.359 -11.625 1 97.5 69 VAL B O 1
ATOM 1412 N N . THR B 1 70 ? -8.039 -10.562 -13.023 1 98.25 70 THR B N 1
ATOM 1413 C CA . THR B 1 70 ? -7.117 -9.602 -13.625 1 98.25 70 THR B CA 1
ATOM 1414 C C . THR B 1 70 ? -7.039 -8.328 -12.781 1 98.25 70 THR B C 1
ATOM 1416 O O . THR B 1 70 ? -8.062 -7.723 -12.461 1 98.25 70 THR B O 1
ATOM 1419 N N . LEU B 1 71 ? -5.828 -7.965 -12.477 1 98.5 71 LEU B N 1
ATOM 1420 C CA . LEU B 1 71 ? -5.562 -6.746 -11.727 1 98.5 71 LEU B CA 1
ATOM 1421 C C . LEU B 1 71 ? -4.953 -5.676 -12.625 1 98.5 71 LEU B C 1
ATOM 1423 O O . LEU B 1 71 ? -4.055 -5.965 -13.422 1 98.5 71 LEU B O 1
ATOM 1427 N N . ARG B 1 72 ? -5.445 -4.492 -12.492 1 98.56 72 ARG B N 1
ATOM 1428 C CA . ARG B 1 72 ? -4.996 -3.34 -13.266 1 98.56 72 ARG B CA 1
ATOM 1429 C C . ARG B 1 72 ? -4.535 -2.211 -12.352 1 98.56 72 ARG B C 1
ATOM 1431 O O . ARG B 1 72 ? -4.828 -2.217 -11.148 1 98.56 72 ARG B O 1
ATOM 1438 N N . PRO B 1 73 ? -3.771 -1.24 -12.984 1 98.5 73 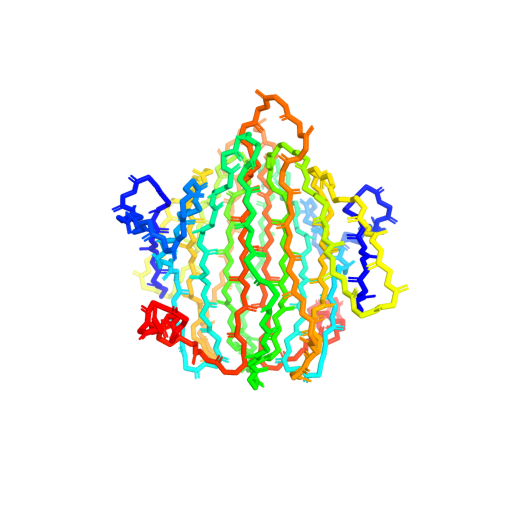PRO B N 1
ATOM 1439 C CA . PRO B 1 73 ? -3.369 -0.111 -12.148 1 98.5 73 PRO B CA 1
ATOM 1440 C C . PRO B 1 73 ? -4.547 0.525 -11.414 1 98.5 73 PRO B C 1
ATOM 1442 O O . PRO B 1 73 ? -5.594 0.773 -12.016 1 98.5 73 PRO B O 1
ATOM 1445 N N . GLY B 1 74 ? -4.395 0.693 -10.102 1 98.5 74 GLY B N 1
ATOM 1446 C CA . GLY B 1 74 ? -5.465 1.274 -9.305 1 98.5 74 GLY B CA 1
ATOM 1447 C C . GLY B 1 74 ? -6.258 0.241 -8.523 1 98.5 74 GLY B C 1
ATOM 1448 O O . GLY B 1 74 ? -7 0.585 -7.602 1 98.5 74 GLY B O 1
ATOM 1449 N N . ASP B 1 75 ? -6.086 -1.005 -8.891 1 98.75 75 ASP B N 1
ATOM 1450 C CA . ASP B 1 75 ? -6.75 -2.066 -8.141 1 98.75 75 ASP B CA 1
ATOM 1451 C C . ASP B 1 75 ? -6.008 -2.369 -6.84 1 98.75 75 ASP B C 1
ATOM 1453 O O . ASP B 1 75 ? -4.789 -2.541 -6.844 1 98.75 75 ASP B O 1
ATOM 1457 N N . SER B 1 76 ? -6.73 -2.41 -5.742 1 98.81 76 SER B N 1
ATOM 1458 C CA . SER B 1 76 ? -6.242 -3.014 -4.508 1 98.81 76 SER B CA 1
ATOM 1459 C C . SER B 1 76 ? -6.789 -4.426 -4.328 1 98.81 76 SER B C 1
ATOM 1461 O O . SER B 1 76 ? -7.801 -4.785 -4.938 1 98.81 76 SER B O 1
ATOM 1463 N N . TYR B 1 77 ? -6.062 -5.234 -3.531 1 98.56 77 TYR B N 1
ATOM 1464 C CA . TYR B 1 77 ? -6.484 -6.613 -3.303 1 98.56 77 TYR B CA 1
ATOM 1465 C C . TYR B 1 77 ? -6.133 -7.066 -1.891 1 98.56 77 TYR B C 1
ATOM 1467 O O . TYR B 1 77 ? -5.254 -6.488 -1.248 1 98.56 77 TYR B O 1
ATOM 1475 N N . LEU B 1 78 ? -6.852 -8.055 -1.407 1 98.31 78 LEU B N 1
ATOM 1476 C CA . LEU B 1 78 ? -6.652 -8.68 -0.104 1 98.31 78 LEU B CA 1
ATOM 1477 C C . LEU B 1 78 ? -6.562 -10.195 -0.234 1 98.31 78 LEU B C 1
ATOM 1479 O O . LEU B 1 78 ? -7.434 -10.82 -0.841 1 98.31 78 LEU B O 1
ATOM 1483 N N . PHE B 1 79 ? -5.43 -10.758 0.205 1 97.5 79 PHE B N 1
ATOM 1484 C CA . PHE B 1 79 ? -5.348 -12.18 0.527 1 97.5 79 PHE B CA 1
ATOM 1485 C C . PHE B 1 79 ? -5.41 -12.398 2.033 1 97.5 79 PHE B C 1
ATOM 1487 O O . PHE B 1 79 ? -4.613 -11.828 2.783 1 97.5 79 PHE B O 1
ATOM 1494 N N . THR B 1 80 ? -6.367 -13.227 2.424 1 97 80 THR B N 1
ATOM 1495 C CA . THR B 1 80 ? -6.441 -13.539 3.846 1 97 80 THR B CA 1
ATOM 1496 C C . THR B 1 80 ? -5.316 -14.484 4.254 1 97 80 THR B C 1
ATOM 1498 O O . THR B 1 80 ? -4.656 -15.078 3.398 1 97 80 THR B O 1
ATOM 1501 N N . SER B 1 81 ? -5.051 -14.547 5.551 1 95.94 81 SER B N 1
ATOM 1502 C CA . SER B 1 81 ? -4.035 -15.469 6.055 1 95.94 81 SER B CA 1
ATOM 1503 C C . SER B 1 81 ? -4.273 -16.875 5.543 1 95.94 81 SER B C 1
ATOM 1505 O O . SER B 1 81 ? -5.41 -17.359 5.535 1 95.94 81 SER B O 1
ATOM 1507 N N . ASP B 1 82 ? -3.213 -17.5 4.969 1 94.94 82 ASP B N 1
ATOM 1508 C CA . ASP B 1 82 ? -3.131 -18.906 4.543 1 94.94 82 ASP B CA 1
ATOM 1509 C C . ASP B 1 82 ? -3.914 -19.125 3.252 1 94.94 82 ASP B C 1
ATOM 1511 O O . ASP B 1 82 ? -4.133 -20.266 2.844 1 94.94 82 ASP B O 1
ATOM 1515 N N . GLU B 1 83 ? -4.363 -18.094 2.666 1 95.38 83 GLU B N 1
ATOM 1516 C CA . GLU B 1 83 ? -5.012 -18.25 1.367 1 95.38 83 GLU B CA 1
ATOM 1517 C C . GLU B 1 83 ? -3.996 -18.578 0.279 1 95.38 83 GLU B C 1
ATOM 1519 O O . GLU B 1 83 ? -2.979 -17.906 0.14 1 95.38 83 GLU B O 1
ATOM 1524 N N . LEU B 1 84 ? -4.273 -19.641 -0.436 1 95.69 84 LEU B N 1
ATOM 1525 C CA . LEU B 1 84 ? -3.412 -20 -1.558 1 95.69 84 LEU B CA 1
ATOM 1526 C C . LEU B 1 84 ? -3.521 -18.969 -2.676 1 95.69 84 LEU B C 1
ATOM 1528 O O . LEU B 1 84 ? -4.625 -18.609 -3.096 1 95.69 84 LEU B O 1
ATOM 1532 N N . HIS B 1 85 ? -2.348 -18.484 -3.094 1 96.56 85 HIS B N 1
ATOM 1533 C CA . HIS B 1 85 ? -2.385 -17.469 -4.152 1 96.56 85 HIS B CA 1
ATOM 1534 C C . HIS B 1 85 ? -1.09 -17.484 -4.957 1 96.56 85 HIS B C 1
ATOM 1536 O O . HIS B 1 85 ? -0.049 -17.922 -4.469 1 96.56 85 HIS B O 1
ATOM 1542 N N . GLY B 1 86 ? -1.172 -17.156 -6.184 1 96.38 86 GLY B N 1
ATOM 1543 C CA . GLY B 1 86 ? -0.11 -16.906 -7.148 1 96.38 86 GLY B CA 1
ATOM 1544 C C . GLY B 1 86 ? -0.449 -15.828 -8.156 1 96.38 86 GLY B C 1
ATOM 1545 O O . GLY B 1 86 ? -1.428 -15.102 -7.984 1 96.38 86 GLY B O 1
ATOM 1546 N N . ALA B 1 87 ? 0.441 -15.664 -9.141 1 98 87 ALA B N 1
ATOM 1547 C CA . ALA B 1 87 ? 0.166 -14.641 -10.148 1 98 87 ALA B CA 1
ATOM 1548 C C . ALA B 1 87 ? 0.933 -14.914 -11.438 1 98 87 ALA B C 1
ATOM 1550 O O . ALA B 1 87 ? 1.945 -15.617 -11.43 1 98 87 ALA B O 1
ATOM 1551 N N . GLU B 1 88 ? 0.43 -14.336 -12.445 1 98.44 88 GLU B N 1
ATOM 1552 C CA . GLU B 1 88 ? 1.054 -14.422 -13.766 1 98.44 88 GLU B CA 1
ATOM 1553 C C . GLU B 1 88 ? 0.929 -13.102 -14.516 1 98.44 88 GLU B C 1
ATOM 1555 O O . GLU B 1 88 ? -0.131 -12.469 -14.508 1 98.44 88 GLU B O 1
ATOM 1560 N N . ASN B 1 89 ? 2.027 -12.68 -15.148 1 98.81 89 ASN B N 1
ATOM 1561 C CA . ASN B 1 89 ? 1.961 -11.57 -16.094 1 98.81 89 ASN B CA 1
ATOM 1562 C C . ASN B 1 89 ? 1.789 -12.07 -17.531 1 98.81 89 ASN B C 1
ATOM 1564 O O . ASN B 1 89 ? 2.76 -12.469 -18.172 1 98.81 89 ASN B O 1
ATOM 1568 N N . ARG B 1 90 ? 0.625 -11.938 -17.984 1 98.44 90 ARG B N 1
ATOM 1569 C CA . ARG B 1 90 ? 0.29 -12.445 -19.312 1 98.44 90 ARG B CA 1
ATOM 1570 C C . ARG B 1 90 ? 0.37 -11.336 -20.359 1 98.44 90 ARG B C 1
ATOM 1572 O O . ARG B 1 90 ? -0.021 -11.531 -21.516 1 98.44 90 ARG B O 1
ATOM 1579 N N . GLY B 1 91 ? 0.76 -10.188 -19.906 1 97.88 91 GLY B N 1
ATOM 1580 C CA . GLY B 1 91 ? 0.894 -9.047 -20.797 1 97.88 91 GLY B CA 1
ATOM 1581 C C . GLY B 1 91 ? 2.289 -8.906 -21.375 1 97.88 91 GLY B C 1
ATOM 1582 O O . GLY B 1 91 ? 3.094 -9.836 -21.312 1 97.88 91 GLY B O 1
ATOM 1583 N N . ASP B 1 92 ? 2.574 -7.734 -22.016 1 98.19 92 ASP B N 1
ATOM 1584 C CA . ASP B 1 92 ? 3.832 -7.516 -22.734 1 98.19 92 ASP B CA 1
ATOM 1585 C C . ASP B 1 92 ? 4.664 -6.434 -22.047 1 98.19 92 ASP B C 1
ATOM 1587 O O . ASP B 1 92 ? 5.734 -6.066 -22.531 1 98.19 92 ASP B O 1
ATOM 1591 N N . GLU B 1 93 ? 4.16 -5.926 -20.984 1 98.56 93 GLU B N 1
ATOM 1592 C CA . GLU B 1 93 ? 4.902 -4.973 -20.172 1 98.56 93 GLU B CA 1
ATOM 1593 C C . GLU B 1 93 ? 5.039 -5.469 -18.734 1 98.56 93 GLU B C 1
ATOM 1595 O O . GLU B 1 93 ? 4.219 -6.258 -18.266 1 98.56 93 GLU B O 1
ATOM 1600 N N . PRO B 1 94 ? 6.051 -5.035 -18.031 1 98.75 94 PRO B N 1
ATOM 1601 C CA . PRO B 1 94 ? 6.176 -5.434 -16.625 1 98.75 94 PRO B CA 1
ATOM 1602 C C . PRO B 1 94 ? 4.977 -5.004 -15.789 1 98.75 94 PRO B C 1
ATOM 1604 O O . PRO B 1 94 ? 4.43 -3.916 -15.992 1 98.75 94 PRO B O 1
ATOM 1607 N N . ALA B 1 95 ? 4.539 -5.883 -14.953 1 98.81 95 ALA B N 1
ATOM 1608 C CA . ALA B 1 95 ? 3.574 -5.531 -13.914 1 98.81 95 ALA B CA 1
ATOM 1609 C C . ALA B 1 95 ? 4.277 -5.125 -12.625 1 98.81 95 ALA B C 1
ATOM 1611 O O . ALA B 1 95 ? 5.23 -5.781 -12.195 1 98.81 95 ALA B O 1
ATOM 1612 N N . VAL B 1 96 ? 3.873 -4.02 -12.008 1 98.62 96 VAL B N 1
ATOM 1613 C CA . VAL B 1 96 ? 4.527 -3.467 -10.828 1 98.62 96 VAL B CA 1
ATOM 1614 C C . VAL B 1 96 ? 3.48 -3.117 -9.773 1 98.62 96 VAL B C 1
ATOM 1616 O O . VAL B 1 96 ? 2.428 -2.562 -10.094 1 98.62 96 VAL B O 1
ATOM 1619 N N . GLY B 1 97 ? 3.787 -3.477 -8.57 1 98.69 97 GLY B N 1
ATOM 1620 C CA . GLY B 1 97 ? 2.904 -3.117 -7.477 1 98.69 97 GLY B CA 1
ATOM 1621 C C . GLY B 1 97 ? 3.588 -3.162 -6.121 1 98.69 97 GLY B C 1
ATOM 1622 O O . GLY B 1 97 ? 4.812 -3.277 -6.043 1 98.69 97 GLY B O 1
ATOM 1623 N N . ILE B 1 98 ? 2.787 -2.9 -5.09 1 98.69 98 ILE B N 1
ATOM 1624 C CA . ILE B 1 98 ? 3.242 -3.062 -3.715 1 98.69 98 ILE B CA 1
ATOM 1625 C C . ILE B 1 98 ? 2.35 -4.07 -2.992 1 98.69 98 ILE B C 1
ATOM 1627 O O . ILE B 1 98 ? 1.212 -4.309 -3.404 1 98.69 98 ILE B O 1
ATOM 1631 N N . GLY B 1 99 ? 2.861 -4.703 -2.037 1 98.31 99 GLY B N 1
ATOM 1632 C CA . GLY B 1 99 ? 2.17 -5.566 -1.094 1 98.31 99 GLY B CA 1
ATOM 1633 C C . GLY B 1 99 ? 2.555 -5.297 0.35 1 98.31 99 GLY B C 1
ATOM 1634 O O . GLY B 1 99 ? 3.729 -5.082 0.656 1 98.31 99 GLY B O 1
ATOM 1635 N N . VAL B 1 100 ? 1.553 -5.27 1.145 1 98.5 100 VAL B N 1
ATOM 1636 C CA . VAL B 1 100 ? 1.771 -5.082 2.574 1 98.5 100 VAL B CA 1
ATOM 1637 C C . VAL B 1 100 ? 1.368 -6.348 3.328 1 98.5 100 VAL B C 1
ATOM 1639 O O . VAL B 1 100 ? 0.248 -6.84 3.174 1 98.5 100 VAL B O 1
ATOM 1642 N N . LEU B 1 101 ? 2.301 -6.84 4.094 1 98.12 101 LEU B N 1
ATOM 1643 C CA . LEU B 1 101 ? 2.072 -8.078 4.832 1 98.12 101 LEU B CA 1
ATOM 1644 C C . LEU B 1 101 ? 1.951 -7.805 6.328 1 98.12 101 LEU B C 1
ATOM 1646 O O . LEU B 1 101 ? 2.773 -7.086 6.898 1 98.12 101 LEU B O 1
ATOM 1650 N N . SER B 1 102 ? 0.969 -8.328 6.922 1 97.69 102 SER B N 1
ATOM 1651 C CA . SER B 1 102 ? 0.73 -8.242 8.359 1 97.69 102 SER B CA 1
ATOM 1652 C C . SER B 1 102 ? 0.524 -9.625 8.969 1 97.69 102 SER B C 1
ATOM 1654 O O . SER B 1 102 ? -0.417 -10.336 8.602 1 97.69 102 SER B O 1
ATOM 1656 N N . PRO B 1 103 ? 1.403 -10.062 10 1 96.75 103 PRO B N 1
ATOM 1657 C CA . PRO B 1 103 ? 2.586 -9.383 10.531 1 96.75 103 PRO B CA 1
ATOM 1658 C C . PRO B 1 103 ? 3.697 -9.227 9.5 1 96.75 103 PRO B C 1
ATOM 1660 O O . PRO B 1 103 ? 3.584 -9.742 8.383 1 96.75 103 PRO B O 1
ATOM 1663 N N . PRO B 1 104 ? 4.691 -8.344 9.898 1 96.06 104 PRO B N 1
ATOM 1664 C CA . PRO B 1 104 ? 5.781 -8.164 8.938 1 96.06 104 PRO B CA 1
ATOM 1665 C C . PRO B 1 104 ? 6.449 -9.484 8.555 1 96.06 104 PRO B C 1
ATOM 1667 O O . PRO B 1 104 ? 6.59 -10.375 9.391 1 96.06 104 PRO B O 1
ATOM 1670 N N . ARG B 1 105 ? 6.684 -9.562 7.297 1 84.75 105 ARG B N 1
ATOM 1671 C CA . ARG B 1 105 ? 7.344 -10.758 6.797 1 84.75 105 ARG B CA 1
ATOM 1672 C C . ARG B 1 105 ? 8.781 -10.461 6.383 1 84.75 105 ARG B C 1
ATOM 1674 O O . ARG B 1 105 ? 9.031 -9.508 5.641 1 84.75 105 ARG B O 1
ATOM 1681 N N . SER B 1 106 ? 9.727 -11.211 7.09 1 70.81 106 SER B N 1
ATOM 1682 C CA . SER B 1 106 ? 11.109 -11.164 6.629 1 70.81 106 SER B CA 1
ATOM 1683 C C . SER B 1 106 ? 11.258 -11.812 5.258 1 70.81 106 SER B C 1
ATOM 1685 O O . SER B 1 106 ? 10.258 -12.148 4.613 1 70.81 106 SER B O 1
ATOM 1687 N N . GLU B 1 107 ? 12.328 -12.469 4.914 1 63.38 107 GLU B N 1
ATOM 1688 C CA . GLU B 1 107 ? 12.656 -13.047 3.617 1 63.38 107 GLU B CA 1
ATOM 1689 C C . GLU B 1 107 ? 11.633 -14.109 3.211 1 63.38 107 GLU B C 1
ATOM 1691 O O . GLU B 1 107 ? 11.156 -14.875 4.051 1 63.38 107 GLU B O 1
ATOM 1696 N N . PRO B 1 108 ? 11.047 -13.844 1.986 1 58.34 108 PRO B N 1
ATOM 1697 C CA . PRO B 1 108 ? 10.156 -14.914 1.535 1 58.34 108 PRO B CA 1
ATOM 1698 C C . PRO B 1 108 ? 10.82 -16.297 1.559 1 58.34 108 PRO B C 1
ATOM 1700 O O . PRO B 1 108 ? 12.023 -16.406 1.334 1 58.34 108 PRO B O 1
ATOM 1703 N N . ASP B 1 109 ? 10.352 -17.125 2.379 1 49.38 109 ASP B N 1
ATOM 1704 C CA . ASP B 1 109 ? 10.891 -18.484 2.41 1 49.38 109 ASP B CA 1
ATOM 1705 C C . ASP B 1 109 ? 10.859 -19.125 1.021 1 49.38 109 ASP B C 1
ATOM 1707 O O . ASP B 1 109 ? 11.312 -20.25 0.841 1 49.38 109 ASP B O 1
ATOM 1711 N N . TRP B 1 110 ? 10.125 -18.734 0.159 1 49.88 110 TRP B N 1
ATOM 1712 C CA . TRP B 1 110 ? 10.078 -19.562 -1.044 1 49.88 110 TRP B CA 1
ATOM 1713 C C . TRP B 1 110 ? 11.453 -19.641 -1.703 1 49.88 110 TRP B C 1
ATOM 1715 O O . TRP B 1 110 ? 11.648 -20.391 -2.654 1 49.88 110 TRP B O 1
ATOM 1725 N N . LYS B 1 111 ? 12.414 -18.703 -1.471 1 44 111 LYS B N 1
ATOM 1726 C CA . LYS B 1 111 ? 13.758 -18.969 -1.983 1 44 111 LYS B CA 1
ATOM 1727 C C . LYS B 1 111 ? 14.211 -20.375 -1.59 1 44 111 LYS B C 1
ATOM 1729 O O . LYS B 1 111 ? 15.078 -20.969 -2.246 1 44 111 LYS B O 1
ATOM 1734 N N . GLN B 1 112 ? 14.055 -20.734 -0.506 1 34.31 112 GLN B N 1
ATOM 1735 C CA . GLN B 1 112 ? 14.797 -21.922 -0.056 1 34.31 112 GLN B CA 1
ATOM 1736 C C . GLN B 1 112 ? 14.266 -23.188 -0.717 1 34.31 112 GLN B C 1
ATOM 1738 O O . GLN B 1 112 ? 14.828 -24.266 -0.544 1 34.31 112 GLN B O 1
ATOM 1743 N N . SER B 1 113 ? 13.094 -23.078 -1.405 1 31.31 113 SER B N 1
ATOM 1744 C CA . SER B 1 113 ? 13.141 -24.453 -1.904 1 31.31 113 SER B CA 1
ATOM 1745 C C . SER B 1 113 ? 14.086 -24.578 -3.098 1 31.31 113 SER B C 1
ATOM 1747 O O . SER B 1 113 ? 14.172 -23.656 -3.92 1 31.31 113 SER B O 1
#